Protein AF-A0A9X8H8S1-F1 (afdb_monomer_lite)

Structure (mmCIF, N/CA/C/O backbone):
data_AF-A0A9X8H8S1-F1
#
_entry.id   AF-A0A9X8H8S1-F1
#
loop_
_atom_site.group_PDB
_atom_site.id
_atom_site.type_symbol
_atom_site.label_atom_id
_atom_site.label_alt_id
_atom_site.label_comp_id
_atom_site.label_asym_id
_atom_site.label_entity_id
_atom_site.label_seq_id
_atom_site.pdbx_PDB_ins_code
_atom_site.Cartn_x
_atom_site.Cartn_y
_atom_site.Cartn_z
_atom_site.occupancy
_atom_site.B_iso_or_equiv
_atom_site.auth_seq_id
_atom_site.auth_comp_id
_atom_site.auth_asym_id
_atom_site.auth_atom_id
_atom_site.pdbx_PDB_model_num
ATOM 1 N N . MET A 1 1 ? 31.839 -7.511 5.607 1.00 43.62 1 MET A N 1
ATOM 2 C CA . MET A 1 1 ? 30.390 -7.625 5.895 1.00 43.62 1 MET A CA 1
ATOM 3 C C . MET A 1 1 ? 30.001 -7.258 7.347 1.00 43.62 1 MET A C 1
ATOM 5 O O . MET A 1 1 ? 28.937 -7.655 7.783 1.00 43.62 1 MET A O 1
ATOM 9 N N . GLY A 1 2 ? 30.807 -6.494 8.113 1.00 42.00 2 GLY A N 1
ATOM 10 C CA . GLY A 1 2 ? 30.536 -6.251 9.551 1.00 42.00 2 GLY A CA 1
ATOM 11 C C . GLY A 1 2 ? 30.149 -4.818 9.954 1.00 42.00 2 GLY A C 1
ATOM 12 O O . GLY A 1 2 ? 29.463 -4.633 10.951 1.00 42.00 2 GLY A O 1
ATOM 13 N N . ARG A 1 3 ? 30.553 -3.793 9.190 1.00 38.22 3 ARG A N 1
ATOM 14 C CA . ARG A 1 3 ? 30.324 -2.381 9.566 1.00 38.22 3 ARG A CA 1
ATOM 15 C C . ARG A 1 3 ? 28.934 -1.860 9.194 1.00 38.22 3 ARG A C 1
ATOM 17 O O . ARG A 1 3 ? 28.346 -1.114 9.964 1.00 38.22 3 ARG A O 1
ATOM 24 N N . GLU A 1 4 ? 28.390 -2.291 8.060 1.00 43.66 4 GLU A N 1
ATOM 25 C CA . GLU A 1 4 ? 27.063 -1.856 7.598 1.00 43.66 4 GLU A CA 1
ATOM 26 C C . GLU A 1 4 ? 25.929 -2.494 8.409 1.00 43.66 4 GLU A C 1
ATOM 28 O O . GLU A 1 4 ? 24.970 -1.817 8.761 1.00 43.66 4 GLU A O 1
ATOM 33 N N . PHE A 1 5 ? 26.087 -3.763 8.804 1.00 39.94 5 PHE A N 1
ATOM 34 C CA . PHE A 1 5 ? 25.150 -4.443 9.700 1.00 39.94 5 PHE A CA 1
ATOM 35 C C . PHE A 1 5 ? 25.127 -3.790 11.089 1.00 39.94 5 PHE A C 1
ATOM 37 O O . PHE A 1 5 ? 24.060 -3.494 11.616 1.00 39.94 5 PHE A O 1
ATOM 44 N N . ALA A 1 6 ? 26.300 -3.472 11.650 1.00 41.12 6 ALA A N 1
ATOM 45 C CA . ALA A 1 6 ? 26.391 -2.754 12.919 1.00 41.12 6 ALA A CA 1
ATOM 46 C C . ALA A 1 6 ? 25.774 -1.345 12.834 1.00 41.12 6 ALA A C 1
ATOM 48 O O . ALA A 1 6 ? 25.086 -0.929 13.759 1.00 41.12 6 ALA A O 1
ATOM 49 N N . SER A 1 7 ? 25.948 -0.634 11.714 1.00 41.72 7 SER A N 1
ATOM 50 C CA . SER A 1 7 ? 25.321 0.678 11.500 1.00 41.72 7 SER A CA 1
ATOM 51 C C . SER A 1 7 ? 23.797 0.595 11.388 1.00 41.72 7 SER A C 1
ATOM 53 O O . SER A 1 7 ? 23.122 1.485 11.895 1.00 41.72 7 SER A O 1
ATOM 55 N N . ALA A 1 8 ? 23.257 -0.449 10.750 1.00 40.06 8 ALA A N 1
ATOM 56 C CA . ALA A 1 8 ? 21.814 -0.667 10.621 1.00 40.06 8 ALA A CA 1
ATOM 57 C C . ALA A 1 8 ? 21.164 -1.072 11.957 1.00 40.06 8 ALA A C 1
ATOM 59 O O . ALA A 1 8 ? 20.053 -0.655 12.270 1.00 40.06 8 ALA A O 1
ATOM 60 N N . VAL A 1 9 ? 21.877 -1.843 12.783 1.00 44.06 9 VAL A N 1
ATOM 61 C CA . VAL A 1 9 ? 21.429 -2.194 14.139 1.00 44.06 9 VAL A CA 1
ATOM 62 C C . VAL A 1 9 ? 21.506 -0.984 15.074 1.00 44.06 9 VAL A C 1
ATOM 64 O O . VAL A 1 9 ? 20.590 -0.753 15.856 1.00 44.06 9 VAL A O 1
ATOM 67 N N . MET A 1 10 ? 22.554 -0.163 14.971 1.00 34.81 10 MET A N 1
ATOM 68 C CA . MET A 1 10 ? 22.697 1.056 15.777 1.00 34.81 10 MET A CA 1
ATOM 69 C C . MET A 1 10 ? 21.667 2.132 15.402 1.00 34.81 10 MET A C 1
ATOM 71 O O . MET A 1 10 ? 21.170 2.823 16.286 1.00 34.81 10 MET A O 1
ATOM 75 N N . SER A 1 11 ? 21.281 2.248 14.126 1.00 40.94 11 SER A N 1
ATOM 76 C CA . SER A 1 11 ? 20.170 3.121 13.722 1.00 40.94 11 SER A CA 1
ATOM 77 C C . SER A 1 11 ? 18.802 2.566 14.137 1.00 40.94 11 SER A C 1
ATOM 79 O O . SER A 1 11 ? 17.907 3.350 14.445 1.00 40.94 11 SER A O 1
ATOM 81 N N . ALA A 1 12 ? 18.650 1.241 14.238 1.00 39.25 12 ALA A N 1
ATOM 82 C CA . ALA A 1 12 ? 17.469 0.602 14.822 1.00 39.25 12 ALA A CA 1
ATOM 83 C C . ALA A 1 12 ? 17.397 0.745 16.358 1.00 39.25 12 ALA A C 1
ATOM 85 O O . ALA A 1 12 ? 16.310 0.754 16.918 1.00 39.25 12 ALA A O 1
ATOM 86 N N . LEU A 1 13 ? 18.525 0.911 17.057 1.00 35.44 13 LEU A N 1
ATOM 87 C CA . LEU A 1 13 ? 18.559 1.213 18.499 1.00 35.44 13 LEU A CA 1
ATOM 88 C C . LEU A 1 13 ? 18.243 2.686 18.812 1.00 35.44 13 LEU A C 1
ATOM 90 O O . LEU A 1 13 ? 17.950 3.039 19.953 1.00 35.44 13 LEU A O 1
ATOM 94 N N . HIS A 1 14 ? 18.256 3.544 17.794 1.00 37.59 14 HIS A N 1
ATOM 95 C CA . HIS A 1 14 ? 17.733 4.905 17.838 1.00 37.59 14 HIS A CA 1
ATOM 96 C C . HIS A 1 14 ? 16.416 4.998 17.069 1.00 37.59 14 HIS A C 1
ATOM 98 O O . HIS A 1 14 ? 16.218 5.918 16.278 1.00 37.59 14 HIS A O 1
ATOM 104 N N . VAL A 1 15 ? 15.482 4.070 17.318 1.00 38.97 15 VAL A N 1
ATOM 105 C CA . VAL A 1 15 ? 14.074 4.405 17.099 1.00 38.97 15 VAL A CA 1
ATOM 106 C C . VAL A 1 15 ? 13.738 5.472 18.139 1.00 38.97 15 VAL A C 1
ATOM 108 O O . VAL A 1 15 ? 13.737 5.158 19.330 1.00 38.97 15 VAL A O 1
ATOM 111 N N . PRO A 1 16 ? 13.489 6.735 17.758 1.00 35.03 16 PRO A N 1
ATOM 112 C CA . PRO A 1 16 ?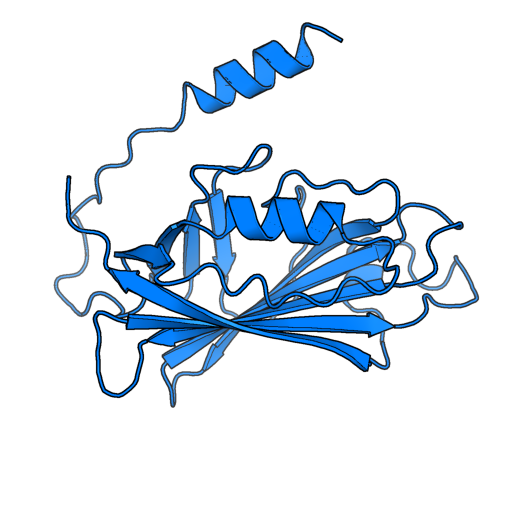 12.929 7.684 18.701 1.00 35.03 16 PRO A CA 1
ATOM 113 C C . PRO A 1 16 ? 11.651 7.076 19.283 1.00 35.03 16 PRO A C 1
ATOM 115 O O . PRO A 1 16 ? 10.721 6.726 18.552 1.00 35.03 16 PRO A O 1
ATOM 118 N N . GLN A 1 17 ? 11.642 6.896 20.603 1.00 38.72 17 GLN A N 1
ATOM 119 C CA . GLN A 1 17 ? 10.468 6.501 21.362 1.00 38.72 17 GLN A CA 1
ATOM 120 C C . GLN A 1 17 ? 9.471 7.658 21.271 1.00 38.72 17 GLN A C 1
ATOM 122 O O . GLN A 1 17 ? 9.457 8.563 22.102 1.00 38.72 17 GLN A O 1
ATOM 127 N N . TRP A 1 18 ? 8.689 7.679 20.194 1.00 44.31 18 TRP A N 1
ATOM 128 C CA . TRP A 1 18 ? 7.646 8.671 20.011 1.00 44.31 18 TRP A CA 1
ATOM 129 C C . TRP A 1 18 ? 6.441 8.243 20.831 1.00 44.31 18 TRP A C 1
ATOM 131 O O . TRP A 1 18 ? 5.662 7.369 20.450 1.00 44.31 18 TRP A O 1
ATOM 141 N N . SER A 1 19 ? 6.304 8.888 21.981 1.00 37.84 19 SER A N 1
ATOM 142 C CA . SER A 1 19 ? 5.021 9.052 22.644 1.00 37.84 19 SER A CA 1
ATOM 143 C C . SER A 1 19 ? 4.048 9.665 21.631 1.00 37.84 19 SER A C 1
ATOM 145 O O . SER A 1 19 ? 4.457 10.584 20.914 1.00 37.84 19 SER A O 1
ATOM 147 N N . PRO A 1 20 ? 2.783 9.217 21.554 1.00 37.84 20 PRO A N 1
ATOM 148 C CA . PRO A 1 20 ? 1.774 9.944 20.799 1.00 37.84 20 PRO A CA 1
ATOM 149 C C . PRO A 1 20 ? 1.696 11.334 21.428 1.00 37.84 20 PRO A C 1
ATOM 151 O O . PRO A 1 20 ? 1.188 11.494 22.537 1.00 37.84 20 PRO A O 1
ATOM 154 N N . THR A 1 21 ? 2.306 12.335 20.795 1.00 39.66 21 THR A N 1
ATOM 155 C CA . THR A 1 21 ? 2.268 13.703 21.293 1.00 39.66 21 THR A CA 1
ATOM 156 C C . THR A 1 21 ? 0.848 14.199 21.110 1.00 39.66 21 THR A C 1
ATOM 158 O O . THR A 1 21 ? 0.449 14.706 20.067 1.00 39.66 21 THR A O 1
ATOM 161 N N . SER A 1 22 ? 0.095 14.035 22.190 1.00 39.53 22 SER A N 1
ATOM 162 C CA . SER A 1 22 ? -1.192 14.616 22.533 1.00 39.53 22 SER A CA 1
ATOM 163 C C . SER A 1 22 ? -1.112 16.145 22.598 1.00 39.53 22 SER A C 1
ATOM 165 O O . SER A 1 22 ? -1.356 16.744 23.645 1.00 39.53 22 SER A O 1
ATOM 167 N N . ARG A 1 23 ? -0.695 16.794 21.510 1.00 37.06 23 ARG A N 1
ATOM 168 C CA . ARG A 1 23 ? -0.699 18.253 21.360 1.00 37.06 23 ARG A CA 1
ATOM 169 C C . ARG A 1 23 ? -0.906 18.632 19.900 1.00 37.06 23 ARG A C 1
ATOM 171 O O . ARG A 1 23 ? -0.021 19.198 19.272 1.00 37.06 23 ARG A O 1
ATOM 178 N N . ASN A 1 24 ? -2.060 18.262 19.358 1.00 35.34 24 ASN A N 1
ATOM 179 C CA . ASN A 1 24 ? -2.970 19.176 18.666 1.00 35.34 24 ASN A CA 1
ATOM 180 C C . ASN A 1 24 ? -4.133 18.383 18.063 1.00 35.34 24 ASN A C 1
ATOM 182 O O . ASN A 1 24 ? -3.945 17.289 17.549 1.00 35.34 24 ASN A O 1
ATOM 186 N N . VAL A 1 25 ? -5.307 19.011 18.100 1.00 41.59 25 VAL A N 1
ATOM 187 C CA . VAL A 1 25 ? -6.602 18.561 17.574 1.00 41.59 25 VAL A CA 1
ATOM 188 C C . VAL A 1 25 ? -7.395 17.648 18.518 1.00 41.59 25 VAL A C 1
ATOM 190 O O . VAL A 1 25 ? -7.488 16.434 18.391 1.00 41.59 25 VAL A O 1
ATOM 193 N N . GLN A 1 26 ? -8.037 18.310 19.479 1.00 35.66 26 GLN A N 1
ATOM 194 C CA . GLN A 1 26 ? -9.362 17.932 19.962 1.00 35.66 26 GLN A CA 1
ATOM 195 C C . GLN A 1 26 ? -10.300 17.917 18.736 1.00 35.66 26 GLN A C 1
ATOM 197 O O . GLN A 1 26 ? -10.744 18.970 18.286 1.00 35.66 26 GLN A O 1
ATOM 202 N N . GLY A 1 27 ? -10.498 16.746 18.133 1.00 38.03 27 GLY A N 1
ATOM 203 C CA . GLY A 1 27 ? -11.336 16.565 16.945 1.00 38.03 27 GLY A CA 1
ATOM 204 C C . GLY A 1 27 ? -10.889 15.354 16.132 1.00 38.03 27 GLY A C 1
ATOM 205 O O . GLY A 1 27 ? -9.941 15.447 15.365 1.00 38.03 27 GLY A O 1
ATOM 206 N N . ASP A 1 28 ? -11.575 14.234 16.344 1.00 44.31 28 ASP A N 1
ATOM 207 C CA . ASP A 1 28 ? -11.592 13.031 15.507 1.00 44.31 28 ASP A CA 1
ATOM 208 C C . ASP A 1 28 ? -10.233 12.399 15.174 1.00 44.31 28 ASP A C 1
ATOM 210 O O . ASP A 1 28 ? -9.658 12.578 14.100 1.00 44.31 28 ASP A O 1
ATOM 214 N N . PHE A 1 29 ? -9.757 11.535 16.077 1.00 56.44 29 PHE A N 1
ATOM 215 C CA . PHE A 1 29 ? -8.802 10.502 15.684 1.00 56.44 29 PHE A CA 1
ATOM 216 C C . PHE A 1 29 ? -9.408 9.709 14.522 1.00 56.44 29 PHE A C 1
ATOM 218 O O . PHE A 1 29 ? -10.469 9.101 14.680 1.00 56.44 29 PHE A O 1
ATOM 225 N N . SER A 1 30 ? -8.739 9.704 13.365 1.00 72.31 30 SER A N 1
ATOM 226 C CA . SER A 1 30 ? -9.137 8.828 12.264 1.00 72.31 30 SER A CA 1
ATOM 227 C C . SER A 1 30 ? -9.284 7.396 12.789 1.00 72.31 30 SER A C 1
ATOM 229 O O . SER A 1 30 ? -8.408 6.933 13.528 1.00 72.31 30 SER A O 1
ATOM 231 N N . PRO A 1 31 ? -10.341 6.658 12.408 1.00 80.50 31 PRO A N 1
ATOM 232 C CA . PRO A 1 31 ? -10.568 5.304 12.907 1.00 80.50 31 PRO A CA 1
ATOM 233 C C . PRO A 1 31 ? -9.418 4.347 12.544 1.00 80.50 31 PRO A C 1
ATOM 235 O O . PRO A 1 31 ? -9.216 3.351 13.237 1.00 80.50 31 PRO A O 1
ATOM 238 N N . LEU A 1 32 ? -8.619 4.686 11.521 1.00 86.44 32 LEU A N 1
ATOM 239 C CA . LEU A 1 32 ? -7.412 3.961 11.112 1.00 86.44 32 LEU A CA 1
ATOM 240 C C . LEU A 1 32 ? -6.226 4.150 12.072 1.00 86.44 32 LEU A C 1
ATOM 242 O O . LEU A 1 32 ? -5.335 3.297 12.105 1.00 86.44 32 LEU A O 1
ATOM 246 N N . SER A 1 33 ? -6.191 5.239 12.843 1.00 88.75 33 SER A N 1
ATOM 247 C CA . SER A 1 33 ? -5.094 5.532 13.764 1.00 88.75 33 SER A CA 1
ATOM 248 C C . SER A 1 33 ? -5.082 4.546 14.931 1.00 88.75 33 SER A C 1
ATOM 250 O O . SER A 1 33 ? -6.089 4.317 15.609 1.00 88.75 33 SER A O 1
ATOM 252 N N . GLY A 1 34 ? -3.917 3.955 15.182 1.00 88.00 34 GLY A N 1
ATOM 253 C CA . GLY A 1 34 ? -3.726 2.984 16.250 1.00 88.00 34 GLY A CA 1
ATOM 254 C C . GLY A 1 34 ? -2.649 1.949 15.955 1.00 88.00 34 GLY A C 1
ATOM 255 O O . GLY A 1 34 ? -2.026 1.925 14.892 1.00 88.00 34 GLY A O 1
ATOM 256 N N . LYS A 1 35 ? -2.441 1.076 16.941 1.00 88.75 35 LYS A N 1
ATOM 257 C CA . LYS A 1 35 ? -1.663 -0.150 16.785 1.00 88.75 35 LYS A CA 1
ATOM 258 C C . LYS A 1 35 ? -2.619 -1.289 16.458 1.00 88.75 35 LYS A C 1
ATOM 260 O O . LYS A 1 35 ? -3.641 -1.449 17.120 1.00 88.75 35 LYS A O 1
ATOM 265 N N . TRP A 1 36 ? -2.261 -2.089 15.470 1.00 88.81 36 TRP A N 1
ATOM 266 C CA . TRP A 1 36 ? -3.070 -3.169 14.932 1.00 88.81 36 TRP A CA 1
ATOM 267 C C . TRP A 1 36 ? -2.248 -4.450 14.918 1.00 88.81 36 TRP A C 1
ATOM 269 O O . TRP A 1 36 ? -1.109 -4.447 14.449 1.00 88.81 36 TRP A O 1
ATOM 279 N N . ALA A 1 37 ? -2.818 -5.540 15.414 1.00 88.88 37 ALA A N 1
ATOM 280 C CA . ALA A 1 37 ? -2.214 -6.863 15.452 1.00 88.88 37 ALA A CA 1
ATOM 281 C C . ALA A 1 37 ? -3.055 -7.831 14.620 1.00 88.88 37 ALA A C 1
ATOM 283 O O . ALA A 1 37 ? -4.278 -7.876 14.749 1.00 88.88 37 ALA A O 1
ATOM 284 N N . ARG A 1 38 ? -2.412 -8.584 13.727 1.00 85.75 38 ARG A N 1
ATOM 285 C CA . ARG A 1 38 ? -3.118 -9.480 12.803 1.00 85.75 38 ARG A CA 1
ATOM 286 C C . ARG A 1 38 ? -3.818 -10.593 13.578 1.00 85.75 38 ARG A C 1
ATOM 288 O O . ARG A 1 38 ? -3.175 -11.270 14.376 1.00 85.75 38 ARG A O 1
ATOM 295 N N . LEU A 1 39 ? -5.106 -10.812 13.314 1.00 81.94 39 LEU A N 1
ATOM 296 C CA . LEU A 1 39 ? -5.908 -11.822 14.017 1.00 81.94 39 LEU A CA 1
ATOM 297 C C . LEU A 1 39 ? -5.598 -13.255 13.575 1.00 81.94 39 LEU A C 1
ATOM 299 O O . LEU A 1 39 ? -5.730 -14.194 14.353 1.00 81.94 39 LEU A O 1
ATOM 303 N N . SER A 1 40 ? -5.192 -13.445 12.321 1.00 65.38 40 SER A N 1
ATOM 304 C CA . SER A 1 40 ? -4.870 -14.762 11.780 1.00 65.38 40 SER A CA 1
ATOM 305 C C . SER A 1 40 ? -3.806 -14.654 10.695 1.00 65.38 40 SER A C 1
ATOM 307 O O . SER A 1 40 ? -3.921 -13.858 9.762 1.00 65.38 40 SER A O 1
ATOM 309 N N . LEU A 1 41 ? -2.777 -15.497 10.798 1.00 53.97 41 LEU A N 1
ATOM 310 C CA . LEU A 1 41 ? -1.899 -15.819 9.680 1.00 53.97 41 LEU A CA 1
ATOM 311 C C . LEU A 1 41 ? -2.695 -16.698 8.712 1.00 53.97 41 LEU A C 1
ATOM 313 O O . LEU A 1 41 ? -2.656 -17.924 8.801 1.00 53.97 41 LEU A O 1
ATOM 317 N N . GLN A 1 42 ? -3.407 -16.088 7.764 1.00 48.25 42 GLN A N 1
ATOM 318 C CA . GLN A 1 42 ? -3.952 -16.821 6.622 1.00 48.25 42 GLN A CA 1
ATOM 319 C C . GLN A 1 42 ? -2.816 -17.186 5.656 1.00 48.25 42 GLN A C 1
ATOM 321 O O . GLN A 1 42 ? -2.807 -16.800 4.489 1.00 48.25 42 GLN A O 1
ATOM 326 N N . CYS A 1 43 ? -1.839 -17.969 6.115 1.00 41.28 43 CYS A N 1
ATOM 327 C CA . CYS A 1 43 ? -0.968 -18.703 5.213 1.00 41.28 43 CYS A CA 1
ATOM 328 C C . CYS A 1 43 ? -1.814 -19.840 4.620 1.00 41.28 43 CYS A C 1
ATOM 330 O O . CYS A 1 43 ? -1.661 -21.002 4.989 1.00 41.28 43 CYS A O 1
ATOM 332 N N . ARG A 1 44 ? -2.777 -19.506 3.743 1.00 40.94 44 ARG A N 1
ATOM 333 C CA . ARG A 1 44 ? -3.482 -20.521 2.962 1.00 40.94 44 ARG A CA 1
ATOM 334 C C . ARG A 1 44 ? -2.421 -21.247 2.146 1.00 40.94 44 ARG A C 1
ATOM 336 O O . ARG A 1 44 ? -1.720 -20.680 1.304 1.00 40.94 44 ARG A O 1
ATOM 343 N N . THR A 1 45 ? -2.256 -22.501 2.516 1.00 36.94 45 THR A N 1
ATOM 344 C CA . THR A 1 45 ? -1.399 -23.507 1.926 1.00 36.94 45 THR A CA 1
ATOM 345 C C . THR A 1 45 ? -1.798 -23.721 0.472 1.00 36.94 45 THR A C 1
ATOM 347 O O . THR A 1 45 ? -2.670 -24.518 0.155 1.00 36.94 45 THR A O 1
ATOM 350 N N . GLN A 1 46 ? -1.120 -23.036 -0.442 1.00 35.88 46 GLN A N 1
ATOM 351 C CA . GLN A 1 46 ? -0.859 -23.605 -1.758 1.00 35.88 46 GLN A CA 1
ATOM 352 C C . GLN A 1 46 ? 0.548 -23.196 -2.204 1.00 35.88 46 GLN A C 1
ATOM 354 O O . GLN A 1 46 ? 0.772 -22.045 -2.582 1.00 35.88 46 GLN A O 1
ATOM 359 N N . PRO A 1 47 ? 1.534 -24.104 -2.110 1.00 44.06 47 PRO A N 1
ATOM 360 C CA . PRO A 1 47 ? 2.813 -23.917 -2.755 1.00 44.06 47 PRO A CA 1
ATOM 361 C C . PRO A 1 47 ? 2.671 -24.428 -4.186 1.00 44.06 47 PRO A C 1
ATOM 363 O O . PRO A 1 47 ? 2.643 -25.632 -4.410 1.00 44.06 47 PRO A O 1
ATOM 366 N N . GLN A 1 48 ? 2.592 -23.534 -5.166 1.00 39.06 48 GLN A N 1
ATOM 367 C CA . GLN A 1 48 ? 2.968 -23.893 -6.531 1.00 39.06 48 GLN A CA 1
ATOM 368 C C . GLN A 1 48 ? 3.959 -22.850 -7.035 1.00 39.06 48 GLN A C 1
ATOM 370 O O . GLN A 1 48 ? 3.589 -21.765 -7.462 1.00 39.06 48 GLN A O 1
ATOM 375 N N . HIS A 1 49 ? 5.242 -23.177 -6.849 1.00 39.47 49 HIS A N 1
ATOM 376 C CA . HIS A 1 49 ? 6.389 -22.652 -7.591 1.00 39.47 49 HIS A CA 1
ATOM 377 C C . HIS A 1 49 ? 6.293 -21.182 -8.030 1.00 39.47 49 HIS A C 1
ATOM 379 O O . HIS A 1 49 ? 6.153 -20.904 -9.218 1.00 39.47 49 HIS A O 1
ATOM 385 N N . HIS A 1 50 ? 6.436 -20.230 -7.099 1.00 40.38 50 HIS A N 1
ATOM 386 C CA . HIS A 1 50 ? 6.596 -18.826 -7.482 1.00 40.38 50 HIS A CA 1
ATOM 387 C C . HIS A 1 50 ? 7.899 -18.220 -6.934 1.00 40.38 50 HIS A C 1
ATOM 389 O O . HIS A 1 50 ? 8.165 -18.324 -5.732 1.00 40.38 50 HIS A O 1
ATOM 395 N N . PRO A 1 51 ? 8.713 -17.539 -7.769 1.00 44.59 51 PRO A N 1
ATOM 396 C CA . PRO A 1 51 ? 9.987 -16.925 -7.370 1.00 44.59 51 PRO A CA 1
ATOM 397 C C . PRO A 1 51 ? 9.855 -15.757 -6.366 1.00 44.59 51 PRO A C 1
ATOM 399 O O . PRO A 1 51 ? 10.840 -15.099 -6.048 1.00 44.59 51 PRO A O 1
ATOM 402 N N . SER A 1 52 ? 8.655 -15.483 -5.841 1.00 51.91 52 SER A N 1
ATOM 403 C CA . SER A 1 52 ? 8.371 -14.445 -4.839 1.00 51.91 52 SER A CA 1
ATOM 404 C C . SER A 1 52 ? 8.093 -14.985 -3.427 1.00 51.91 52 SER A C 1
ATOM 406 O O . SER A 1 52 ? 7.702 -14.204 -2.562 1.00 51.91 52 SER A O 1
ATOM 408 N N . TRP A 1 53 ? 8.324 -16.276 -3.146 1.00 55.59 53 TRP A N 1
ATOM 409 C CA . TRP A 1 53 ? 8.118 -16.862 -1.807 1.00 55.59 53 TRP A CA 1
ATOM 410 C C . TRP A 1 53 ? 8.798 -16.065 -0.682 1.00 55.59 53 TRP A C 1
ATOM 412 O O . TRP A 1 53 ? 8.167 -15.760 0.327 1.00 55.59 53 TRP A O 1
ATOM 422 N N . LEU A 1 54 ? 10.066 -15.684 -0.873 1.00 56.78 54 LEU A N 1
ATOM 423 C CA . LEU A 1 54 ? 10.825 -14.913 0.115 1.00 56.78 54 LEU A CA 1
ATOM 424 C C . LEU A 1 54 ? 10.215 -13.523 0.342 1.00 56.78 54 LEU A C 1
ATOM 426 O O . LEU A 1 54 ? 10.103 -13.078 1.478 1.00 56.78 54 LEU A O 1
ATOM 430 N N . TYR A 1 55 ? 9.771 -12.863 -0.732 1.00 59.34 55 TYR A N 1
ATOM 431 C CA . TYR A 1 55 ? 9.054 -11.593 -0.632 1.00 59.34 55 TYR A CA 1
ATOM 432 C C . TYR A 1 55 ? 7.773 -11.771 0.182 1.00 59.34 55 TYR A C 1
ATOM 434 O O . TYR A 1 55 ? 7.546 -11.001 1.107 1.00 59.34 55 TYR A O 1
ATOM 442 N N . ARG A 1 56 ? 7.001 -12.831 -0.094 1.00 62.28 56 ARG A N 1
ATOM 443 C CA . ARG A 1 56 ? 5.767 -13.144 0.631 1.00 62.28 56 ARG A CA 1
ATOM 444 C C . ARG A 1 56 ? 6.033 -13.355 2.119 1.00 62.28 56 ARG A C 1
ATOM 446 O O . ARG A 1 56 ? 5.373 -12.720 2.930 1.00 62.28 56 ARG A O 1
ATOM 453 N N . LEU A 1 57 ? 7.029 -14.170 2.471 1.00 64.06 57 LEU A N 1
ATOM 454 C CA . LEU A 1 57 ? 7.434 -14.417 3.859 1.00 64.06 57 LEU A CA 1
ATOM 455 C C . LEU A 1 57 ? 7.838 -13.117 4.574 1.00 64.06 57 LEU A C 1
ATOM 457 O O . LEU A 1 57 ? 7.396 -12.854 5.687 1.00 64.06 57 LEU A O 1
ATOM 461 N N . LEU A 1 58 ? 8.656 -12.283 3.931 1.00 61.41 58 LEU A N 1
ATOM 462 C CA . LEU A 1 58 ? 9.150 -11.045 4.537 1.00 61.41 58 LEU A CA 1
ATOM 463 C C . LEU A 1 58 ? 8.042 -10.001 4.681 1.00 61.41 58 LEU A C 1
ATOM 465 O O . LEU A 1 58 ? 7.955 -9.348 5.718 1.00 61.41 58 LEU A O 1
ATOM 469 N N . THR A 1 59 ? 7.148 -9.883 3.696 1.00 64.81 59 THR A N 1
ATOM 470 C CA . THR A 1 59 ? 5.955 -9.043 3.834 1.00 64.81 59 THR A CA 1
ATOM 471 C C . THR A 1 59 ? 5.003 -9.574 4.896 1.00 64.81 59 THR A C 1
ATOM 473 O O . THR A 1 59 ? 4.395 -8.774 5.594 1.00 64.81 59 THR A O 1
ATOM 476 N N . ASP A 1 60 ? 4.886 -10.892 5.054 1.00 68.56 60 ASP A N 1
ATOM 477 C CA . ASP A 1 60 ? 4.026 -11.535 6.052 1.00 68.56 60 ASP A CA 1
ATOM 478 C C . ASP A 1 60 ? 4.529 -11.262 7.477 1.00 68.56 60 ASP A C 1
ATOM 480 O O . ASP A 1 60 ? 3.761 -10.847 8.343 1.00 68.56 60 ASP A O 1
ATOM 484 N N . VAL A 1 61 ? 5.843 -11.372 7.699 1.00 67.44 61 VAL A N 1
ATOM 485 C CA . VAL A 1 61 ? 6.486 -11.000 8.969 1.00 67.44 61 VAL A CA 1
ATOM 486 C C . VAL A 1 61 ? 6.363 -9.497 9.233 1.00 67.44 61 VAL A C 1
ATOM 488 O O . VAL A 1 61 ? 5.940 -9.100 10.319 1.00 67.44 61 VAL A O 1
ATOM 491 N N . ALA A 1 62 ? 6.676 -8.655 8.244 1.00 66.88 62 ALA A N 1
ATOM 492 C CA . ALA A 1 62 ? 6.623 -7.200 8.391 1.00 66.88 62 ALA A CA 1
ATOM 493 C C . ALA A 1 62 ? 5.193 -6.646 8.532 1.00 66.88 62 ALA A C 1
ATOM 495 O O . ALA A 1 62 ? 5.026 -5.515 8.978 1.00 66.88 62 ALA A O 1
ATOM 496 N N . SER A 1 63 ? 4.171 -7.420 8.158 1.00 73.75 63 SER A N 1
ATOM 497 C CA . SER A 1 63 ? 2.753 -7.055 8.269 1.00 73.75 63 SER A CA 1
ATOM 498 C C . SER A 1 63 ? 2.043 -7.742 9.433 1.00 73.75 63 SER A C 1
ATOM 500 O O . SER A 1 63 ? 0.815 -7.755 9.465 1.00 73.75 63 SER A O 1
ATOM 502 N N . ARG A 1 64 ? 2.772 -8.314 10.402 1.00 77.88 64 ARG A N 1
ATOM 503 C CA . ARG A 1 64 ? 2.164 -8.857 11.632 1.00 77.88 64 ARG A CA 1
ATOM 504 C C . ARG A 1 64 ? 1.506 -7.778 12.476 1.00 77.88 64 ARG A C 1
ATOM 506 O O . ARG A 1 64 ? 0.436 -8.001 13.042 1.00 77.88 64 ARG A O 1
ATOM 513 N N . THR A 1 65 ? 2.157 -6.627 12.553 1.00 82.00 65 THR A N 1
ATOM 514 C CA . THR A 1 65 ? 1.668 -5.467 13.278 1.00 82.00 65 THR A CA 1
ATOM 515 C C . THR A 1 65 ? 1.753 -4.234 12.398 1.00 82.00 65 THR A C 1
ATOM 517 O O . THR A 1 65 ? 2.675 -4.086 11.595 1.00 82.00 65 THR A O 1
ATOM 520 N N . TRP A 1 66 ? 0.782 -3.344 12.560 1.00 84.00 66 TRP A N 1
ATOM 521 C CA . TRP A 1 66 ? 0.792 -2.025 11.945 1.00 84.00 66 TRP A CA 1
ATOM 522 C C . TRP A 1 66 ? 0.646 -0.981 13.033 1.00 84.00 66 TRP A C 1
ATOM 524 O O . TRP A 1 66 ? -0.272 -1.065 13.843 1.00 84.00 66 TRP A O 1
ATOM 534 N N . SER A 1 67 ? 1.516 0.020 13.029 1.00 86.81 67 SER A N 1
ATOM 535 C CA . SER A 1 67 ? 1.271 1.249 13.779 1.00 86.81 67 SER A CA 1
ATOM 536 C C . SER A 1 67 ? 0.966 2.338 12.767 1.00 86.81 67 SER A C 1
ATOM 538 O O . SER A 1 67 ? 1.820 2.672 11.945 1.00 86.81 67 SER A O 1
ATOM 540 N N . ILE A 1 68 ? -0.263 2.834 12.799 1.00 89.12 68 ILE A N 1
ATOM 541 C CA . ILE A 1 68 ? -0.787 3.807 11.847 1.00 89.12 68 ILE A CA 1
ATOM 542 C C . ILE A 1 68 ? -1.077 5.101 12.601 1.00 89.12 68 ILE A C 1
ATOM 544 O O . ILE A 1 68 ? -1.771 5.086 13.617 1.00 89.12 68 ILE A O 1
ATOM 548 N N . ASP A 1 69 ? -0.560 6.208 12.082 1.00 89.00 69 ASP A N 1
ATO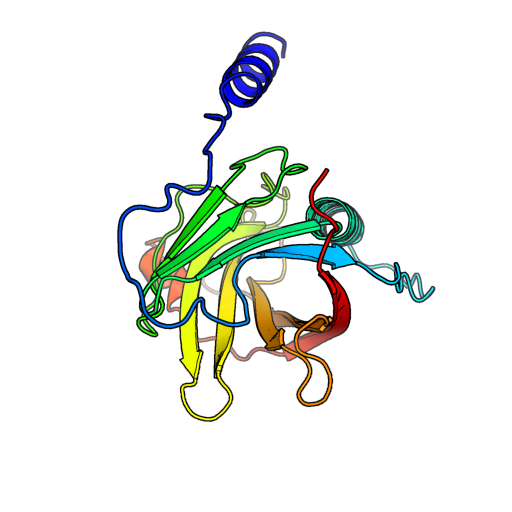M 549 C CA . ASP A 1 69 ? -0.932 7.565 12.476 1.00 89.00 69 ASP A CA 1
ATOM 550 C C . ASP A 1 69 ? -1.463 8.288 11.234 1.00 89.00 69 ASP A C 1
ATOM 552 O O . ASP A 1 69 ? -0.719 8.626 10.309 1.00 89.00 69 ASP A O 1
ATOM 556 N N . ASP A 1 70 ? -2.781 8.429 11.180 1.00 87.25 70 ASP A N 1
ATOM 557 C CA . ASP A 1 70 ? -3.510 9.068 10.097 1.00 87.25 70 ASP A CA 1
ATOM 558 C C . ASP A 1 70 ? -3.915 10.493 10.487 1.00 87.25 70 ASP A C 1
ATOM 560 O O . ASP A 1 70 ? -4.669 10.705 11.441 1.00 87.25 70 ASP A O 1
ATOM 564 N N . ARG A 1 71 ? -3.430 11.458 9.700 1.00 84.81 71 ARG A N 1
ATOM 565 C CA . ARG A 1 71 ? -3.552 12.902 9.933 1.00 84.81 71 ARG A CA 1
ATOM 566 C C . ARG A 1 71 ? -4.457 13.615 8.930 1.00 84.81 71 ARG A C 1
ATOM 568 O O . ARG A 1 71 ? -4.457 14.840 8.875 1.00 84.81 71 ARG A O 1
ATOM 575 N N . GLY A 1 72 ? -5.214 12.881 8.116 1.00 83.62 72 GLY A N 1
ATOM 576 C CA . GLY A 1 72 ? -6.068 13.487 7.089 1.00 83.62 72 GLY A CA 1
ATOM 577 C C . GLY A 1 72 ? -5.451 13.421 5.695 1.00 83.62 72 GLY A C 1
ATOM 578 O O . GLY A 1 72 ? -5.875 12.629 4.854 1.00 83.62 72 GLY A O 1
ATOM 579 N N . ASP A 1 73 ? -4.455 14.264 5.443 1.00 86.25 73 ASP A N 1
ATOM 580 C CA . ASP A 1 73 ? -3.737 14.364 4.165 1.00 86.25 73 ASP A CA 1
ATOM 581 C C . ASP A 1 73 ? -2.448 13.528 4.126 1.00 86.25 73 ASP A C 1
ATOM 583 O O . ASP A 1 73 ? -1.905 13.250 3.050 1.00 86.25 73 ASP A O 1
ATOM 587 N N . GLU A 1 74 ? -1.986 13.084 5.292 1.00 88.38 74 GLU A N 1
ATOM 588 C CA . GLU A 1 74 ? -0.820 12.232 5.469 1.00 88.38 74 GLU A CA 1
ATOM 589 C C . GLU A 1 74 ? -1.151 10.992 6.304 1.00 88.38 74 GLU A C 1
ATOM 591 O O . GLU A 1 74 ? -1.936 11.037 7.250 1.00 88.38 74 GLU A O 1
ATOM 596 N N . MET A 1 75 ? -0.514 9.873 5.959 1.00 88.88 75 MET A N 1
ATOM 597 C CA . MET A 1 75 ? -0.571 8.630 6.724 1.00 88.88 75 MET A CA 1
ATOM 598 C C . MET A 1 75 ? 0.846 8.148 7.017 1.00 88.88 75 MET A C 1
ATOM 600 O O . MET A 1 75 ? 1.596 7.759 6.112 1.00 88.88 75 MET A O 1
ATOM 604 N N . LEU A 1 76 ? 1.210 8.162 8.291 1.00 88.06 76 LEU A N 1
ATOM 605 C CA . LEU A 1 76 ? 2.442 7.582 8.795 1.00 88.06 76 LEU A CA 1
ATOM 606 C C . LEU A 1 76 ? 2.196 6.113 9.128 1.00 88.06 76 LEU A C 1
ATOM 608 O O . LEU A 1 76 ? 1.274 5.768 9.865 1.00 88.06 76 LEU A O 1
ATOM 612 N N . ILE A 1 77 ? 3.051 5.249 8.593 1.00 86.06 77 ILE A N 1
ATOM 613 C CA . ILE A 1 77 ? 3.061 3.829 8.921 1.00 86.06 77 ILE A CA 1
ATOM 614 C C . ILE A 1 77 ? 4.411 3.482 9.530 1.00 86.06 77 ILE A C 1
ATOM 616 O O . ILE A 1 77 ? 5.443 3.776 8.924 1.00 86.06 77 ILE A O 1
ATOM 620 N N . LEU A 1 78 ? 4.393 2.836 10.697 1.00 78.31 78 LEU A N 1
ATOM 621 C CA . LEU A 1 78 ? 5.569 2.226 11.312 1.00 78.31 78 LEU A CA 1
ATOM 622 C C . LEU A 1 78 ? 5.517 0.705 11.143 1.00 78.31 78 LEU A C 1
ATOM 624 O O . LEU A 1 78 ? 4.474 0.079 11.357 1.00 78.31 78 LEU A O 1
ATOM 628 N N . TRP A 1 79 ? 6.674 0.123 10.839 1.00 70.56 79 TRP A N 1
ATOM 629 C CA . TRP A 1 79 ? 6.907 -1.317 10.772 1.00 70.56 79 TRP A CA 1
ATOM 630 C C . TRP A 1 79 ? 7.948 -1.700 11.822 1.00 70.56 79 TRP A C 1
ATOM 632 O O . TRP A 1 79 ? 9.146 -1.648 11.536 1.00 70.56 79 TRP A O 1
ATOM 642 N N . PRO A 1 80 ? 7.524 -2.110 13.030 1.00 61.81 80 PRO A N 1
ATOM 643 C CA . PRO A 1 80 ? 8.452 -2.450 14.109 1.00 61.81 80 PRO A CA 1
ATOM 644 C C . PRO A 1 80 ? 9.420 -3.586 13.743 1.00 61.81 80 PRO A C 1
ATOM 646 O O . PRO A 1 80 ? 10.519 -3.653 14.274 1.00 61.81 80 PRO A O 1
ATOM 649 N N . GLY A 1 81 ? 9.016 -4.472 12.825 1.00 55.56 81 GLY A N 1
ATOM 650 C CA . GLY A 1 81 ? 9.824 -5.594 12.341 1.00 55.56 81 GLY A CA 1
ATOM 651 C C . GLY A 1 81 ? 10.520 -5.370 10.994 1.00 55.56 81 GLY A C 1
ATOM 652 O O . GLY A 1 81 ? 10.998 -6.342 10.412 1.00 55.56 81 GLY A O 1
ATOM 653 N N . SER A 1 82 ? 10.534 -4.148 10.443 1.00 57.91 82 SER A N 1
ATOM 654 C CA . SER A 1 82 ? 11.227 -3.896 9.171 1.00 57.91 82 SER A CA 1
ATOM 655 C C . SER A 1 82 ? 12.743 -3.879 9.359 1.00 57.91 82 SER A C 1
ATOM 657 O O . SER A 1 82 ? 13.260 -3.223 10.256 1.00 57.91 82 SER A O 1
ATOM 659 N N . VAL A 1 83 ? 13.459 -4.568 8.466 1.00 54.91 83 VAL A N 1
ATOM 660 C CA . VAL A 1 83 ? 14.935 -4.574 8.397 1.00 54.91 83 VAL A CA 1
ATOM 661 C C . VAL A 1 83 ? 15.468 -3.334 7.650 1.00 54.91 83 VAL A C 1
ATOM 663 O O . VAL A 1 83 ? 16.665 -3.067 7.657 1.00 54.91 83 VAL A O 1
ATOM 666 N N . GLY A 1 84 ? 14.588 -2.581 6.978 1.00 58.75 84 GLY A N 1
ATOM 667 C CA . GLY A 1 84 ? 14.922 -1.364 6.234 1.00 58.75 84 GLY A CA 1
ATOM 668 C C . GLY A 1 84 ? 14.472 -0.099 6.959 1.00 58.75 84 GLY A C 1
ATOM 669 O O . GLY A 1 84 ? 14.904 0.194 8.069 1.00 58.75 84 GLY A O 1
ATOM 670 N N . THR A 1 85 ? 13.598 0.682 6.322 1.00 58.84 85 THR A N 1
ATOM 671 C CA . THR A 1 85 ? 13.029 1.877 6.950 1.00 58.84 85 THR A CA 1
ATOM 672 C C . THR A 1 85 ? 11.914 1.472 7.918 1.00 58.84 85 THR A C 1
ATOM 674 O O . THR A 1 85 ? 10.893 0.925 7.507 1.00 58.84 85 THR A O 1
ATOM 677 N N . ALA A 1 86 ? 12.089 1.772 9.207 1.00 65.38 86 ALA A N 1
ATOM 678 C CA . ALA A 1 86 ? 11.103 1.457 10.246 1.00 65.38 86 ALA A CA 1
ATOM 679 C C . ALA A 1 86 ? 9.807 2.283 10.138 1.00 65.38 86 ALA A C 1
ATOM 681 O O . ALA A 1 86 ? 8.833 1.987 10.827 1.00 65.38 86 ALA A O 1
ATOM 682 N N . HIS A 1 87 ? 9.786 3.322 9.296 1.00 75.19 87 HIS A N 1
ATOM 683 C CA . HIS A 1 87 ? 8.628 4.185 9.106 1.00 75.19 87 HIS A CA 1
ATOM 684 C C . HIS A 1 87 ? 8.582 4.837 7.723 1.00 75.19 87 HIS A C 1
ATOM 686 O O . HIS A 1 87 ? 9.616 5.074 7.103 1.00 75.19 87 HIS A O 1
ATOM 692 N N . LEU A 1 88 ? 7.385 5.175 7.246 1.00 80.06 88 LEU A N 1
ATOM 693 C CA .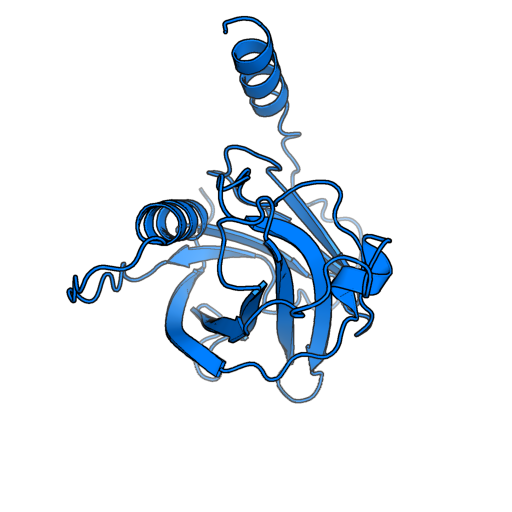 LEU A 1 88 ? 7.205 5.981 6.038 1.00 80.06 88 LEU A CA 1
ATOM 694 C C . LEU A 1 88 ? 5.963 6.868 6.153 1.00 80.06 88 LEU A C 1
ATOM 696 O O . LEU A 1 88 ? 4.886 6.398 6.522 1.00 80.06 88 LEU A O 1
ATOM 700 N N . ILE A 1 89 ? 6.121 8.143 5.792 1.00 87.56 89 ILE A N 1
ATOM 701 C CA . ILE A 1 89 ? 5.026 9.114 5.691 1.00 87.56 89 ILE A CA 1
ATOM 702 C C . ILE A 1 89 ? 4.522 9.133 4.246 1.00 87.56 89 ILE A C 1
ATOM 704 O O . ILE A 1 89 ? 5.270 9.441 3.313 1.00 87.56 89 ILE A O 1
ATOM 708 N N . HIS A 1 90 ? 3.245 8.814 4.061 1.00 90.12 90 HIS A N 1
ATOM 709 C CA . HIS A 1 90 ? 2.579 8.804 2.764 1.00 90.12 90 HIS A CA 1
ATOM 710 C C . HIS A 1 90 ? 1.710 10.045 2.614 1.00 90.12 90 HIS A C 1
ATOM 712 O O . HIS A 1 90 ? 0.812 10.263 3.420 1.00 90.12 90 HIS A O 1
ATOM 718 N N . LYS A 1 91 ? 1.918 10.819 1.545 1.00 91.50 91 LYS A N 1
ATOM 719 C CA . LYS A 1 91 ? 1.027 11.934 1.184 1.00 91.50 91 LYS A CA 1
ATOM 720 C C . LYS A 1 91 ? -0.154 11.427 0.361 1.00 91.50 91 LYS A C 1
ATOM 722 O O . LYS A 1 91 ? 0.049 10.947 -0.755 1.00 91.50 91 LYS A O 1
ATOM 727 N N . LEU A 1 92 ? -1.373 11.580 0.868 1.00 89.94 92 LEU A N 1
ATOM 728 C CA . LEU A 1 92 ? -2.616 11.013 0.329 1.00 89.94 92 LEU A CA 1
ATOM 729 C C . LEU A 1 92 ? -3.241 11.860 -0.799 1.00 89.94 92 LEU A C 1
ATOM 731 O O . LEU A 1 92 ? -4.457 12.007 -0.882 1.00 89.94 92 LEU A O 1
ATOM 735 N N . CYS A 1 93 ? -2.422 12.428 -1.687 1.00 89.12 93 CYS A N 1
ATOM 736 C CA . CYS A 1 93 ? -2.864 13.397 -2.698 1.00 89.12 93 CYS A CA 1
ATOM 737 C C . CYS A 1 93 ? -3.180 12.806 -4.085 1.00 89.12 93 CYS A C 1
ATOM 739 O O . CYS A 1 93 ? -3.381 13.558 -5.038 1.00 89.12 93 CYS A O 1
ATOM 741 N N . GLY A 1 94 ? -3.158 11.479 -4.238 1.00 90.69 94 GLY A N 1
ATOM 742 C CA . GLY A 1 94 ? -3.431 10.794 -5.507 1.00 90.69 94 GLY A CA 1
ATOM 743 C C . GLY A 1 94 ? -2.356 10.979 -6.582 1.00 90.69 94 GLY A C 1
ATOM 744 O O . GLY A 1 94 ? -2.606 10.676 -7.744 1.00 90.69 94 GLY A O 1
ATOM 745 N N . LYS A 1 95 ? -1.164 11.470 -6.216 1.00 93.06 95 LYS A N 1
ATOM 746 C CA . LYS A 1 95 ? -0.035 11.678 -7.136 1.00 93.06 95 LYS A CA 1
ATOM 747 C C . LYS A 1 95 ? 1.075 10.663 -6.881 1.00 93.06 95 LYS A C 1
ATOM 749 O O . LYS A 1 95 ? 1.349 10.316 -5.732 1.00 93.06 95 LYS A O 1
ATOM 754 N N . HIS A 1 96 ? 1.746 10.242 -7.949 1.00 92.69 96 HIS A N 1
ATOM 755 C CA . HIS A 1 96 ? 2.947 9.416 -7.872 1.00 92.69 96 HIS A CA 1
ATOM 756 C C . HIS A 1 96 ? 4.095 10.165 -7.190 1.00 92.69 96 HIS A C 1
ATOM 758 O O . HIS A 1 96 ? 4.339 11.344 -7.457 1.00 92.69 96 HIS A O 1
ATOM 764 N N . ARG A 1 97 ? 4.808 9.475 -6.302 1.00 92.38 97 ARG A N 1
ATOM 765 C CA . ARG A 1 97 ? 5.963 9.990 -5.563 1.00 92.38 97 ARG A CA 1
ATOM 766 C C . ARG A 1 97 ? 7.070 8.955 -5.544 1.00 92.38 97 ARG A C 1
ATOM 768 O O . ARG A 1 97 ? 6.818 7.776 -5.315 1.00 92.38 97 ARG A O 1
ATOM 775 N N . LEU A 1 98 ? 8.298 9.412 -5.756 1.00 89.56 98 LEU A N 1
ATOM 776 C CA . LEU A 1 98 ? 9.478 8.562 -5.658 1.00 89.56 98 LEU A CA 1
ATOM 777 C C . LEU A 1 98 ? 9.738 8.154 -4.207 1.00 89.56 98 LEU A C 1
ATOM 779 O O . LEU A 1 98 ? 9.480 8.923 -3.279 1.00 89.56 98 LEU A O 1
ATOM 783 N N . LEU A 1 99 ? 10.285 6.955 -4.033 1.00 81.38 99 LEU A N 1
ATOM 784 C CA . LEU A 1 99 ? 10.811 6.475 -2.761 1.00 81.38 99 LEU A CA 1
ATOM 785 C C . LEU A 1 99 ? 12.294 6.196 -2.914 1.00 81.38 99 LEU A C 1
ATOM 787 O O . LEU A 1 99 ? 12.706 5.478 -3.818 1.00 81.38 99 LEU A O 1
ATOM 791 N N . ALA A 1 100 ? 13.086 6.748 -2.000 1.00 65.00 100 ALA A N 1
ATOM 792 C CA . ALA A 1 100 ? 14.516 6.479 -1.953 1.00 65.00 100 ALA A CA 1
ATOM 793 C C . ALA A 1 100 ? 14.819 5.064 -1.430 1.00 65.00 100 ALA A C 1
ATOM 795 O O . ALA A 1 100 ? 15.854 4.494 -1.762 1.00 65.00 100 ALA A O 1
ATOM 796 N N . GLN A 1 101 ? 13.933 4.503 -0.599 1.00 63.66 101 GLN A N 1
ATOM 797 C CA . GLN A 1 101 ? 14.144 3.230 0.086 1.00 63.66 101 GLN A CA 1
ATOM 798 C C . GLN A 1 101 ? 12.862 2.399 0.126 1.00 63.66 101 GLN A C 1
ATOM 800 O O . GLN A 1 101 ? 11.749 2.926 0.173 1.00 63.66 101 GLN A O 1
ATOM 805 N N . SER A 1 102 ? 13.035 1.077 0.108 1.00 60.50 102 SER A N 1
ATOM 806 C CA . SER A 1 102 ? 11.940 0.129 0.288 1.00 60.50 102 SER A CA 1
ATOM 807 C C . SER A 1 102 ? 11.505 0.102 1.757 1.00 60.50 102 SER A C 1
ATOM 809 O O . SER A 1 102 ? 12.359 -0.144 2.610 1.00 60.50 102 SER A O 1
ATOM 811 N N . PRO A 1 103 ? 10.204 0.261 2.077 1.00 56.88 103 PRO A N 1
ATOM 812 C CA . PRO A 1 103 ? 9.720 0.218 3.458 1.00 56.88 103 PRO A CA 1
ATOM 813 C C . PRO A 1 103 ? 9.935 -1.153 4.112 1.00 56.88 103 PRO A C 1
ATOM 815 O O . PRO A 1 103 ? 9.940 -1.268 5.330 1.00 56.88 103 PRO A O 1
ATOM 818 N N . TYR A 1 104 ? 10.169 -2.194 3.309 1.00 55.47 104 TYR A N 1
ATOM 819 C CA . TYR A 1 104 ? 10.455 -3.548 3.782 1.00 55.47 104 TYR A CA 1
ATOM 820 C C . TYR A 1 104 ? 11.951 -3.883 3.813 1.00 55.47 104 TYR A C 1
ATOM 822 O O . TYR A 1 104 ? 12.309 -5.023 4.086 1.00 55.47 104 TYR A O 1
ATOM 830 N N . GLY A 1 105 ? 12.833 -2.943 3.445 1.00 46.44 105 GLY A N 1
ATOM 831 C CA . GLY A 1 105 ? 14.260 -3.230 3.238 1.00 46.44 105 GLY A CA 1
ATOM 832 C C . GLY A 1 105 ? 14.531 -4.204 2.084 1.00 46.44 105 GLY A C 1
ATOM 833 O O . GLY A 1 105 ? 15.659 -4.635 1.872 1.00 46.44 105 GLY A O 1
ATOM 834 N N . LEU A 1 106 ? 13.498 -4.553 1.310 1.00 47.59 106 LEU A N 1
ATOM 835 C CA . LEU A 1 106 ? 13.594 -5.513 0.221 1.00 47.59 106 LEU A CA 1
ATOM 836 C C . LEU A 1 106 ? 14.103 -4.797 -1.026 1.00 47.59 106 LEU A C 1
ATOM 838 O O . LEU A 1 106 ? 13.314 -4.250 -1.799 1.00 47.59 106 LEU A O 1
ATOM 842 N N . SER A 1 107 ? 15.419 -4.824 -1.226 1.00 45.56 107 SER A N 1
ATOM 843 C CA . SER A 1 107 ? 15.925 -5.056 -2.575 1.00 45.56 107 SER A CA 1
ATOM 844 C C . SER A 1 107 ? 15.818 -6.563 -2.793 1.00 45.56 107 SER A C 1
ATOM 846 O O . SER A 1 107 ? 16.533 -7.341 -2.170 1.00 45.56 107 SER A O 1
ATOM 848 N N . SER A 1 108 ? 14.830 -7.013 -3.569 1.00 42.91 108 SER A N 1
ATOM 849 C CA . SER A 1 108 ? 14.967 -8.359 -4.127 1.00 42.91 108 SER A CA 1
ATOM 850 C C . SER A 1 108 ? 15.896 -8.204 -5.319 1.00 42.91 108 SER A C 1
ATOM 852 O O . SER A 1 108 ? 15.734 -7.243 -6.076 1.00 42.91 108 SER A O 1
ATOM 854 N N . SER A 1 109 ? 16.829 -9.133 -5.506 1.00 41.72 109 SER A N 1
ATOM 855 C CA . SER A 1 109 ? 17.714 -9.201 -6.679 1.00 41.72 109 SER A CA 1
ATOM 856 C C . SER A 1 109 ? 16.962 -9.058 -8.013 1.00 41.72 109 SER A C 1
ATOM 858 O O . SER A 1 109 ? 17.533 -8.656 -9.015 1.00 41.72 109 SER A O 1
ATOM 860 N N . CYS A 1 110 ? 15.644 -9.273 -8.025 1.00 54.34 110 CYS A N 1
ATOM 861 C CA . CYS A 1 110 ? 14.819 -9.185 -9.219 1.00 54.34 110 CYS A CA 1
ATOM 862 C C . CYS A 1 110 ? 14.052 -7.855 -9.380 1.00 54.34 110 CYS A C 1
ATOM 864 O O . CYS A 1 110 ? 13.640 -7.538 -10.494 1.00 54.34 110 CYS A O 1
ATOM 866 N N . THR A 1 111 ? 13.800 -7.060 -8.332 1.00 65.88 111 THR A N 1
ATOM 867 C CA . THR A 1 111 ? 12.955 -5.845 -8.442 1.00 65.88 111 THR A CA 1
ATOM 868 C C . THR A 1 111 ? 13.286 -4.770 -7.405 1.00 65.88 111 THR A C 1
ATOM 870 O O . THR A 1 111 ? 13.359 -5.062 -6.210 1.00 65.88 111 THR A O 1
ATOM 873 N N . GLN A 1 112 ? 13.359 -3.516 -7.851 1.00 75.88 112 GLN A N 1
ATOM 874 C CA . GLN A 1 112 ? 13.581 -2.306 -7.064 1.00 75.88 112 GLN A CA 1
ATOM 875 C C . GLN A 1 112 ? 12.271 -1.534 -6.855 1.00 75.88 112 GLN A C 1
ATOM 877 O O . GLN A 1 112 ? 11.534 -1.287 -7.809 1.00 75.88 112 GLN A O 1
ATOM 882 N N . LEU A 1 113 ? 11.985 -1.113 -5.618 1.00 81.00 113 LEU A N 1
ATOM 883 C CA . LEU A 1 113 ? 10.901 -0.162 -5.360 1.00 81.00 113 LEU A CA 1
ATOM 884 C C . LEU A 1 113 ? 11.273 1.211 -5.927 1.00 81.00 113 LEU A C 1
ATOM 886 O O . LEU A 1 113 ? 12.327 1.744 -5.595 1.00 81.00 113 LEU A O 1
ATOM 890 N N . ILE A 1 114 ? 10.395 1.782 -6.745 1.00 85.94 114 ILE A N 1
ATOM 891 C CA . ILE A 1 114 ? 10.609 3.091 -7.372 1.00 85.94 114 ILE A CA 1
ATOM 892 C C . ILE A 1 114 ? 9.857 4.193 -6.630 1.00 85.94 114 ILE A C 1
ATOM 894 O O . ILE A 1 114 ? 10.337 5.319 -6.497 1.00 85.94 114 ILE A O 1
ATOM 898 N N . GLY A 1 115 ? 8.655 3.884 -6.156 1.00 89.56 115 GLY A N 1
ATOM 899 C CA . GLY A 1 115 ? 7.787 4.886 -5.571 1.00 89.56 115 GLY A CA 1
ATOM 900 C C . GLY A 1 115 ? 6.413 4.355 -5.228 1.00 89.56 115 GLY A C 1
ATOM 901 O O . GLY A 1 115 ? 6.162 3.147 -5.257 1.00 89.56 115 GLY A O 1
ATOM 902 N N . TYR A 1 116 ? 5.526 5.284 -4.900 1.00 92.06 116 TYR A N 1
ATOM 903 C CA . TYR A 1 116 ? 4.158 4.991 -4.522 1.00 92.06 116 TYR A CA 1
ATOM 904 C C . TYR A 1 116 ? 3.164 5.995 -5.097 1.00 92.06 116 TYR A C 1
ATOM 906 O O . TYR A 1 116 ? 3.524 7.104 -5.488 1.00 92.06 116 TYR A O 1
ATOM 914 N N . LEU A 1 117 ? 1.897 5.603 -5.098 1.00 94.62 117 LEU A N 1
ATOM 915 C CA . LEU A 1 117 ? 0.746 6.490 -5.182 1.00 94.62 117 LEU A CA 1
ATOM 916 C C . LEU A 1 117 ? -0.117 6.225 -3.954 1.00 94.62 117 LEU A C 1
ATOM 918 O O . LEU A 1 117 ? -0.384 5.072 -3.624 1.00 94.62 117 LEU A O 1
ATOM 922 N N .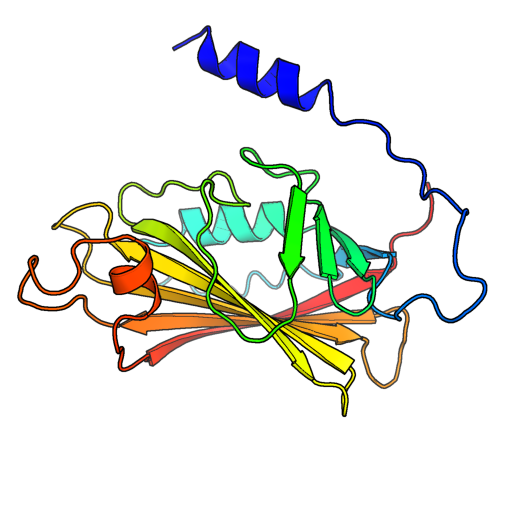 ALA A 1 118 ? -0.551 7.282 -3.277 1.00 93.94 118 ALA A N 1
ATOM 923 C CA . ALA A 1 118 ? -1.421 7.172 -2.118 1.00 93.94 118 ALA A CA 1
ATOM 924 C C . ALA A 1 118 ? -2.633 8.087 -2.273 1.00 93.94 118 ALA A C 1
ATOM 926 O O . ALA A 1 118 ? -2.490 9.233 -2.701 1.00 93.94 118 ALA A O 1
ATOM 927 N N . LYS A 1 119 ? -3.821 7.587 -1.938 1.00 94.50 119 LYS A N 1
ATOM 928 C CA . LYS A 1 119 ? -5.077 8.345 -2.010 1.00 94.50 119 LYS A CA 1
ATOM 929 C C . LYS A 1 119 ? -6.018 7.951 -0.878 1.00 94.50 119 LYS A C 1
ATOM 931 O O . LYS A 1 119 ? -6.040 6.787 -0.482 1.00 94.50 119 LYS A O 1
ATOM 936 N N . ARG A 1 120 ? -6.824 8.905 -0.420 1.00 90.44 120 ARG A N 1
ATOM 937 C CA . ARG A 1 120 ? -7.986 8.662 0.438 1.00 90.44 120 ARG A CA 1
ATOM 938 C C . ARG A 1 120 ? -9.256 8.707 -0.398 1.00 90.44 120 ARG A C 1
ATOM 940 O O . ARG A 1 120 ? -9.432 9.620 -1.202 1.00 90.44 120 ARG A O 1
ATOM 947 N N . ASN A 1 121 ? -10.131 7.735 -0.194 1.00 87.31 121 ASN A N 1
ATOM 948 C CA . ASN A 1 121 ? -11.526 7.848 -0.571 1.00 87.31 121 ASN A CA 1
ATOM 949 C C . ASN A 1 121 ? -12.308 8.357 0.645 1.00 87.31 121 ASN A C 1
ATOM 951 O O . ASN A 1 121 ? -12.305 7.727 1.695 1.00 87.31 121 ASN A O 1
ATOM 955 N N . PHE A 1 122 ? -12.933 9.526 0.521 1.00 78.38 122 PHE A N 1
ATOM 956 C CA . PHE A 1 122 ? -13.675 10.139 1.625 1.00 78.38 122 PHE A CA 1
ATOM 957 C C . PHE A 1 122 ? -15.067 9.527 1.822 1.00 78.38 122 PHE A C 1
ATOM 959 O O . PHE A 1 122 ? -15.648 9.710 2.884 1.00 78.38 122 PHE A O 1
ATOM 966 N N . GLN A 1 123 ? -15.602 8.801 0.832 1.00 80.25 123 GLN A N 1
ATOM 967 C CA . GLN A 1 123 ? -16.939 8.202 0.928 1.00 80.25 123 GLN A CA 1
ATOM 968 C C . GLN A 1 123 ? -16.980 7.001 1.879 1.00 80.25 123 GLN A C 1
ATOM 970 O O . GLN A 1 123 ? -17.946 6.833 2.611 1.00 80.25 123 GLN A O 1
ATOM 975 N N . ASP A 1 124 ? -15.933 6.178 1.871 1.00 79.88 124 ASP A N 1
ATOM 976 C CA . ASP A 1 124 ? -15.820 4.944 2.661 1.00 79.88 124 ASP A CA 1
ATOM 977 C C . ASP A 1 124 ? -14.628 4.977 3.638 1.00 79.88 124 ASP A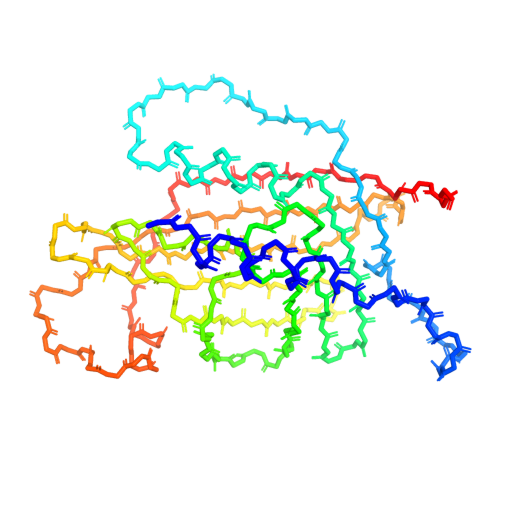 C 1
ATOM 979 O O . ASP A 1 124 ? -14.275 3.962 4.234 1.00 79.88 124 ASP A O 1
ATOM 983 N N . ASN A 1 125 ? -13.982 6.142 3.767 1.00 78.75 125 ASN A N 1
ATOM 984 C CA . ASN A 1 125 ? -12.750 6.376 4.523 1.00 78.75 125 ASN A CA 1
ATOM 985 C C . ASN A 1 125 ? -11.608 5.384 4.210 1.00 78.75 125 ASN A C 1
ATOM 987 O O . ASN A 1 125 ? -10.726 5.144 5.039 1.00 78.75 125 ASN A O 1
ATOM 991 N N . THR A 1 126 ? -11.596 4.804 3.007 1.00 90.25 126 THR A N 1
ATOM 992 C CA . THR A 1 126 ? -10.560 3.852 2.608 1.00 90.25 126 THR A CA 1
ATOM 993 C C . THR A 1 126 ? -9.303 4.594 2.178 1.00 90.25 126 THR A C 1
ATOM 995 O O . THR A 1 126 ? -9.322 5.444 1.280 1.00 90.25 126 THR A O 1
ATOM 998 N N . VAL A 1 127 ? -8.163 4.223 2.755 1.00 93.81 127 VAL A N 1
ATOM 999 C CA . VAL A 1 127 ? -6.853 4.685 2.285 1.00 93.81 127 VAL A CA 1
ATOM 1000 C C . VAL A 1 127 ? -6.257 3.637 1.362 1.00 93.81 127 VAL A C 1
ATOM 1002 O O . VAL A 1 127 ? -6.123 2.473 1.717 1.00 93.81 127 VAL A O 1
ATOM 1005 N N . THR A 1 128 ? -5.882 4.043 0.155 1.00 94.75 128 THR A N 1
ATOM 1006 C CA . THR A 1 128 ? -5.234 3.172 -0.827 1.00 94.75 128 THR A CA 1
ATOM 1007 C C . THR A 1 128 ? -3.777 3.566 -0.984 1.00 94.75 128 THR A C 1
ATOM 1009 O O . THR A 1 128 ? -3.489 4.690 -1.400 1.00 94.75 128 THR A O 1
ATOM 1012 N N . LEU A 1 129 ? -2.870 2.627 -0.720 1.00 92.62 129 LEU A N 1
ATOM 1013 C CA . LEU A 1 129 ? -1.438 2.757 -0.981 1.00 92.62 129 LEU A CA 1
ATOM 1014 C C . LEU A 1 129 ? -1.035 1.795 -2.096 1.00 92.62 129 LEU A C 1
ATOM 1016 O O . LEU A 1 129 ? -1.256 0.594 -1.993 1.00 92.62 129 LEU A O 1
ATOM 1020 N N . GLN A 1 130 ? -0.430 2.318 -3.153 1.00 92.38 130 GLN A N 1
ATOM 1021 C CA . GLN A 1 130 ? 0.080 1.548 -4.282 1.00 92.38 130 GLN A CA 1
ATOM 1022 C C . GLN A 1 130 ? 1.590 1.700 -4.341 1.00 92.38 130 GLN A C 1
ATOM 1024 O O . GLN A 1 130 ? 2.073 2.802 -4.573 1.00 92.38 130 GLN A O 1
ATOM 1029 N N . TYR A 1 131 ? 2.329 0.612 -4.173 1.00 88.69 131 TYR A N 1
ATOM 1030 C CA . TYR A 1 131 ? 3.784 0.579 -4.292 1.00 88.69 131 TYR A CA 1
ATOM 1031 C C . TYR A 1 131 ? 4.185 -0.014 -5.636 1.00 88.69 131 TYR A C 1
ATOM 1033 O O . TYR A 1 131 ? 3.691 -1.073 -6.025 1.00 88.69 131 TYR A O 1
ATOM 1041 N N . TYR A 1 132 ? 5.098 0.654 -6.333 1.00 88.25 132 TYR A N 1
ATOM 1042 C CA . TYR A 1 132 ? 5.502 0.298 -7.688 1.00 88.25 132 TYR A CA 1
ATOM 1043 C C . TYR A 1 132 ? 6.938 -0.199 -7.704 1.00 88.25 132 TYR A C 1
ATOM 1045 O O . TYR A 1 132 ? 7.869 0.519 -7.329 1.00 88.25 132 TYR A O 1
ATOM 1053 N N . TYR A 1 133 ? 7.112 -1.419 -8.195 1.00 84.94 133 TYR A N 1
ATOM 1054 C CA . TYR A 1 133 ? 8.395 -2.084 -8.308 1.00 84.94 133 TYR A CA 1
ATOM 1055 C C . TYR A 1 133 ? 8.768 -2.259 -9.776 1.00 84.94 133 TYR A C 1
ATOM 1057 O O . TYR A 1 133 ? 7.968 -2.719 -10.597 1.00 84.94 133 TYR A O 1
ATOM 1065 N N . TRP A 1 134 ? 10.013 -1.929 -10.092 1.00 83.75 134 TRP A N 1
ATOM 1066 C CA . TRP A 1 134 ? 10.598 -2.097 -11.413 1.00 83.75 134 TRP A CA 1
ATOM 1067 C C . TRP A 1 134 ? 11.655 -3.202 -11.389 1.00 83.75 134 TRP A C 1
ATOM 1069 O O . TRP A 1 134 ? 12.340 -3.341 -10.377 1.00 83.75 134 TRP A O 1
ATOM 1079 N N . PRO A 1 135 ? 11.828 -3.986 -12.463 1.00 79.38 135 PRO A N 1
ATOM 1080 C CA . PRO A 1 135 ? 12.938 -4.928 -12.587 1.00 79.38 135 PRO A CA 1
ATOM 1081 C C . PRO A 1 135 ? 14.297 -4.275 -12.301 1.00 79.38 135 PRO A C 1
ATOM 1083 O O . PRO A 1 135 ? 14.632 -3.261 -12.911 1.00 79.38 135 PRO A O 1
ATOM 1086 N N . ALA A 1 136 ? 15.066 -4.834 -11.364 1.00 70.25 136 ALA A N 1
ATOM 1087 C CA . ALA A 1 136 ? 16.425 -4.358 -11.073 1.00 70.25 136 ALA A CA 1
ATOM 1088 C C . ALA A 1 136 ? 17.442 -4.907 -12.089 1.00 70.25 136 ALA A C 1
ATOM 1090 O O . ALA A 1 136 ? 18.401 -4.231 -12.447 1.00 70.25 136 ALA A O 1
ATOM 1091 N N . GLU A 1 137 ? 17.183 -6.113 -12.595 1.00 65.81 137 GLU A N 1
ATOM 1092 C CA . GLU A 1 137 ? 18.008 -6.815 -13.571 1.00 65.81 137 GLU A CA 1
ATOM 1093 C C . GLU A 1 137 ? 17.199 -7.141 -14.829 1.00 65.81 137 GLU A C 1
ATOM 1095 O O . GLU A 1 137 ? 15.990 -7.379 -14.760 1.00 65.81 137 GLU A O 1
ATOM 1100 N N . ALA A 1 138 ? 17.879 -7.236 -15.976 1.00 61.09 138 ALA A N 1
ATOM 1101 C CA . ALA A 1 138 ? 17.275 -7.659 -17.244 1.00 61.09 138 ALA A CA 1
ATOM 1102 C C . ALA A 1 138 ? 16.714 -9.098 -17.201 1.00 61.09 138 ALA A C 1
ATOM 1104 O O . ALA A 1 138 ? 15.873 -9.462 -18.018 1.00 61.09 138 ALA A O 1
ATOM 1105 N N . SER A 1 139 ? 17.164 -9.908 -16.237 1.00 57.66 139 SER A N 1
ATOM 1106 C CA . SER A 1 139 ? 16.694 -11.274 -15.973 1.00 57.66 139 SER A CA 1
ATOM 1107 C C . SER A 1 139 ? 15.276 -11.317 -15.381 1.00 57.66 139 SER A C 1
ATOM 1109 O O . SER A 1 139 ? 14.572 -12.325 -15.504 1.00 57.66 139 SER A O 1
ATOM 1111 N N . SER A 1 140 ? 14.833 -10.228 -14.746 1.00 65.50 140 SER A N 1
ATOM 1112 C CA . SER A 1 140 ? 13.537 -10.149 -14.086 1.00 65.50 140 SER A CA 1
ATOM 1113 C C . SER A 1 140 ? 12.428 -9.803 -15.075 1.00 65.50 140 SER A C 1
ATOM 1115 O O . SER A 1 140 ? 12.434 -8.769 -15.742 1.00 65.50 140 SER A O 1
ATOM 1117 N N . LYS A 1 141 ? 11.443 -10.700 -15.162 1.00 70.06 141 LYS A N 1
ATOM 1118 C CA . LYS A 1 141 ? 10.436 -10.705 -16.231 1.00 70.06 141 LYS A CA 1
ATOM 1119 C C . LYS A 1 141 ? 9.229 -9.804 -15.983 1.00 70.06 141 LYS A C 1
ATOM 1121 O O . LYS A 1 141 ? 8.387 -9.709 -16.872 1.00 70.06 141 LYS A O 1
ATOM 1126 N N . PHE A 1 142 ? 9.104 -9.178 -14.808 1.00 79.56 142 PHE A N 1
ATOM 1127 C CA . PHE A 1 142 ? 7.868 -8.487 -14.431 1.00 79.56 142 PHE A CA 1
ATOM 1128 C C . PHE A 1 142 ? 8.097 -7.215 -13.616 1.00 79.56 142 PHE A C 1
ATOM 1130 O O . PHE A 1 142 ? 8.828 -7.203 -12.624 1.00 79.56 142 PHE A O 1
ATOM 1137 N N . ARG A 1 143 ? 7.384 -6.156 -14.003 1.00 85.88 143 ARG A N 1
ATOM 1138 C CA . ARG A 1 143 ? 7.064 -5.030 -13.121 1.00 85.88 143 ARG A CA 1
ATOM 1139 C C . ARG A 1 143 ? 5.970 -5.477 -12.163 1.00 85.88 143 ARG A C 1
ATOM 1141 O O . ARG A 1 143 ? 5.135 -6.299 -12.538 1.00 85.88 143 ARG A O 1
ATOM 1148 N N . LYS A 1 144 ? 5.962 -4.930 -10.948 1.00 85.31 144 LYS A N 1
ATOM 1149 C CA . LYS A 1 144 ? 4.976 -5.296 -9.924 1.00 85.31 144 LYS A CA 1
ATOM 1150 C C . LYS A 1 144 ? 4.331 -4.061 -9.319 1.00 85.31 144 LYS A C 1
ATOM 1152 O O . LYS A 1 144 ? 5.008 -3.052 -9.108 1.00 85.31 144 LYS A O 1
ATOM 1157 N N . ARG A 1 145 ? 3.052 -4.167 -8.984 1.00 88.62 145 ARG A N 1
ATOM 1158 C CA . ARG A 1 145 ? 2.314 -3.182 -8.200 1.00 88.62 145 ARG A CA 1
ATOM 1159 C C . ARG A 1 145 ? 1.693 -3.880 -7.000 1.00 88.62 145 ARG A C 1
ATOM 1161 O O . ARG A 1 145 ? 0.934 -4.827 -7.162 1.00 88.62 145 ARG A O 1
ATOM 1168 N N . LEU A 1 146 ? 2.039 -3.419 -5.802 1.00 86.19 146 LEU A N 1
ATOM 1169 C CA . LEU A 1 146 ? 1.414 -3.866 -4.563 1.00 86.19 146 LEU A CA 1
ATOM 1170 C C . LEU A 1 146 ? 0.430 -2.797 -4.106 1.00 86.19 146 LEU A C 1
ATOM 1172 O O . LEU A 1 146 ? 0.847 -1.720 -3.678 1.00 86.19 146 LEU A O 1
ATOM 1176 N N . THR A 1 147 ? -0.854 -3.105 -4.171 1.00 90.50 147 THR A N 1
ATOM 1177 C CA . THR A 1 147 ? -1.920 -2.242 -3.673 1.00 90.50 147 THR A CA 1
ATOM 1178 C C . THR A 1 147 ? -2.375 -2.728 -2.303 1.00 90.50 147 THR A C 1
ATOM 1180 O O . THR A 1 147 ? -2.577 -3.924 -2.098 1.00 90.50 147 THR A O 1
ATOM 1183 N N . ARG A 1 148 ? -2.532 -1.800 -1.359 1.00 90.75 148 ARG A N 1
ATOM 1184 C CA . ARG A 1 148 ? -3.147 -2.031 -0.054 1.00 90.75 148 ARG A CA 1
ATOM 1185 C C . ARG A 1 148 ? -4.276 -1.045 0.170 1.00 90.75 148 ARG A C 1
ATOM 1187 O O . ARG A 1 148 ? -4.039 0.164 0.134 1.00 90.75 148 ARG A O 1
ATOM 1194 N N . HIS A 1 149 ? -5.466 -1.563 0.425 1.00 93.69 149 HIS A N 1
ATOM 1195 C CA . HIS A 1 149 ? -6.620 -0.779 0.841 1.00 93.69 149 HIS A CA 1
ATOM 1196 C C . HIS A 1 149 ? -6.816 -0.963 2.341 1.00 93.69 149 HIS A C 1
ATOM 1198 O O . HIS A 1 149 ? -7.116 -2.065 2.785 1.00 93.69 149 HIS A O 1
ATOM 1204 N N . PHE A 1 150 ? -6.611 0.105 3.101 1.00 93.12 150 PHE A N 1
ATOM 1205 C CA . PHE A 1 150 ? -6.811 0.159 4.541 1.00 93.12 150 PHE A CA 1
ATOM 1206 C C . PHE A 1 150 ? -8.210 0.691 4.812 1.00 93.12 150 PHE A C 1
ATOM 1208 O O . PHE A 1 150 ? -8.534 1.801 4.380 1.00 93.12 150 PHE A O 1
ATOM 1215 N N . ARG A 1 151 ? -9.011 -0.081 5.539 1.00 91.69 151 ARG A N 1
ATOM 1216 C CA . ARG A 1 151 ? -10.339 0.326 5.996 1.00 91.69 151 ARG A CA 1
ATOM 1217 C C . ARG A 1 151 ? -10.617 -0.267 7.368 1.00 91.69 151 ARG A C 1
ATOM 1219 O O . ARG A 1 151 ? -10.222 -1.398 7.639 1.00 91.69 151 ARG A O 1
ATOM 1226 N N . THR A 1 152 ? -11.312 0.459 8.230 1.00 88.00 152 THR A N 1
ATOM 1227 C CA . THR A 1 152 ? -11.911 -0.167 9.413 1.00 88.00 152 THR A CA 1
ATOM 1228 C C . THR A 1 152 ? -13.112 -1.007 8.997 1.00 88.00 152 THR A C 1
ATOM 1230 O O . THR A 1 152 ? -13.789 -0.678 8.019 1.00 88.00 152 THR A O 1
ATOM 1233 N N . HIS A 1 153 ? -13.368 -2.098 9.714 1.00 85.31 153 HIS A N 1
ATOM 1234 C CA . HIS A 1 153 ? -14.545 -2.921 9.469 1.00 85.31 153 HIS A CA 1
ATOM 1235 C C . HIS A 1 153 ? -15.810 -2.073 9.701 1.00 85.31 153 HIS A C 1
ATOM 1237 O O . HIS A 1 153 ? -15.858 -1.331 10.685 1.00 85.31 153 HIS A O 1
ATOM 1243 N N . PRO A 1 154 ? -16.826 -2.147 8.821 1.00 81.88 154 PRO A N 1
ATOM 1244 C CA . PRO A 1 154 ? -18.032 -1.323 8.941 1.00 81.88 154 PRO A CA 1
ATOM 1245 C C . PRO A 1 154 ? -18.782 -1.567 10.257 1.00 81.88 154 PRO A C 1
ATOM 1247 O O . PRO A 1 154 ? -19.317 -0.628 10.836 1.00 81.88 154 PRO A O 1
ATOM 1250 N N . ASP A 1 155 ? -18.759 -2.811 10.742 1.00 84.56 155 ASP A N 1
ATOM 1251 C CA . ASP A 1 155 ? -19.488 -3.221 11.948 1.00 84.56 155 ASP A CA 1
ATOM 1252 C C . ASP A 1 155 ? -18.633 -3.223 13.228 1.00 84.56 155 ASP A C 1
ATOM 1254 O O . ASP A 1 155 ? -19.179 -3.361 14.320 1.00 84.56 155 ASP A O 1
ATOM 1258 N N . ASP A 1 156 ? -17.303 -3.089 13.123 1.00 84.81 156 ASP A N 1
ATOM 1259 C CA . ASP A 1 156 ? -16.413 -3.096 14.293 1.00 84.81 156 ASP A CA 1
ATOM 1260 C C . ASP A 1 156 ? -15.218 -2.136 14.108 1.00 84.81 156 ASP A C 1
ATOM 1262 O O . ASP A 1 156 ? -14.265 -2.449 13.387 1.00 84.81 156 ASP A O 1
ATOM 1266 N N . PRO A 1 157 ? -15.201 -0.976 14.794 1.00 83.44 157 PRO A N 1
ATOM 1267 C CA . PRO A 1 157 ? -14.106 -0.006 14.701 1.00 83.44 157 PRO A CA 1
ATOM 1268 C C . PRO A 1 157 ? -12.787 -0.490 15.338 1.00 83.44 157 PRO A C 1
ATOM 1270 O O . PRO A 1 157 ? -11.751 0.179 15.221 1.00 83.44 157 PRO A O 1
ATOM 1273 N N . ASN A 1 158 ? -12.799 -1.635 16.027 1.00 87.50 158 ASN A N 1
ATOM 1274 C CA . ASN A 1 158 ? -11.607 -2.300 16.552 1.00 87.50 158 ASN A CA 1
ATOM 1275 C C . ASN A 1 158 ? -11.033 -3.340 15.594 1.00 87.50 158 ASN A C 1
ATOM 1277 O O . ASN A 1 158 ? -10.005 -3.944 15.919 1.00 87.50 158 ASN A O 1
ATOM 1281 N N . LEU A 1 159 ? -11.639 -3.504 14.417 1.00 89.25 159 LEU A N 1
ATOM 1282 C CA . LEU A 1 159 ? -11.112 -4.317 13.337 1.00 89.25 159 LEU A CA 1
ATOM 1283 C C . LEU A 1 159 ? -10.634 -3.433 12.186 1.00 89.25 159 LEU A C 1
ATOM 1285 O O . LEU A 1 159 ? -11.357 -2.583 11.669 1.00 89.25 159 LEU A O 1
ATOM 1289 N N . LEU A 1 160 ? -9.398 -3.669 11.763 1.00 90.31 160 LEU A N 1
ATOM 1290 C CA . LEU A 1 160 ? -8.823 -3.123 10.544 1.00 90.31 160 LEU A CA 1
ATOM 1291 C C . LEU A 1 160 ? -8.762 -4.241 9.513 1.00 90.31 160 LEU A C 1
ATOM 1293 O O . LEU A 1 160 ? -8.222 -5.317 9.769 1.00 90.31 160 LEU A O 1
ATOM 1297 N N . GLU A 1 161 ? -9.262 -3.955 8.324 1.00 90.44 161 GLU A N 1
ATOM 1298 C CA . GLU A 1 161 ? -9.094 -4.806 7.165 1.00 90.44 161 GLU A CA 1
ATOM 1299 C C . GLU A 1 161 ? -8.127 -4.159 6.186 1.00 90.44 161 GLU A C 1
ATOM 1301 O O . GLU A 1 161 ? -8.254 -2.988 5.813 1.00 90.44 161 GLU A O 1
ATOM 1306 N N . ILE A 1 162 ? -7.156 -4.954 5.753 1.00 90.06 162 ILE A N 1
ATOM 1307 C CA . ILE A 1 162 ? -6.218 -4.578 4.712 1.00 90.06 162 ILE A CA 1
ATOM 1308 C C . ILE A 1 162 ? -6.422 -5.526 3.541 1.00 90.06 162 ILE A C 1
ATOM 1310 O O . ILE A 1 162 ? -6.032 -6.693 3.590 1.00 90.06 162 ILE A O 1
ATOM 1314 N N . HIS A 1 163 ? -7.022 -5.021 2.467 1.00 89.88 163 HIS A N 1
ATOM 1315 C CA . HIS A 1 163 ? -7.095 -5.755 1.209 1.00 89.88 163 HIS A CA 1
ATOM 1316 C C . HIS A 1 163 ? -5.795 -5.549 0.439 1.00 89.88 163 HIS A C 1
ATOM 1318 O O . HIS A 1 163 ? -5.449 -4.426 0.066 1.00 89.88 163 HIS A O 1
ATOM 1324 N N . VAL A 1 164 ? -5.057 -6.635 0.240 1.00 85.75 164 VAL A N 1
ATOM 1325 C CA . VAL A 1 164 ? -3.772 -6.665 -0.450 1.00 85.75 164 VAL A CA 1
ATOM 1326 C C . VAL A 1 164 ? -3.980 -7.240 -1.846 1.00 85.75 164 VAL A C 1
ATOM 1328 O O . VAL A 1 164 ? -4.551 -8.318 -2.016 1.00 85.75 164 VAL A O 1
ATOM 1331 N N . VAL A 1 165 ? -3.500 -6.526 -2.858 1.00 86.38 165 VAL A N 1
ATOM 1332 C CA . VAL A 1 165 ? -3.540 -6.953 -4.259 1.00 86.38 165 VAL A CA 1
ATOM 1333 C C . VAL A 1 165 ? -2.140 -6.825 -4.840 1.00 86.38 165 VAL A C 1
ATOM 1335 O O . VAL A 1 165 ? -1.554 -5.742 -4.835 1.00 86.38 165 VAL A O 1
ATOM 1338 N N . LEU A 1 166 ? -1.596 -7.935 -5.331 1.00 84.81 166 LEU A N 1
ATOM 1339 C CA . LEU A 1 166 ? -0.365 -7.956 -6.108 1.00 84.81 166 LEU A CA 1
ATOM 1340 C C . LEU A 1 166 ? -0.727 -8.082 -7.581 1.00 84.81 166 LEU A C 1
ATOM 1342 O O . LEU A 1 166 ? -1.364 -9.052 -7.993 1.00 84.81 166 LEU A O 1
ATOM 1346 N N . GLU A 1 167 ? -0.268 -7.122 -8.365 1.00 87.50 167 GLU A N 1
ATOM 1347 C CA . GLU A 1 167 ? -0.422 -7.112 -9.809 1.00 87.50 167 GLU A CA 1
ATOM 1348 C C . GLU A 1 167 ? 0.941 -7.116 -10.485 1.00 87.50 167 GLU A C 1
ATOM 1350 O O . GLU A 1 167 ? 1.915 -6.551 -9.972 1.00 87.50 167 GLU A O 1
ATOM 1355 N N . VAL A 1 168 ? 1.000 -7.715 -11.668 1.00 86.50 168 VAL A N 1
ATOM 1356 C CA . VAL A 1 168 ? 2.205 -7.781 -12.485 1.00 86.50 168 VAL A CA 1
ATOM 1357 C C . VAL A 1 168 ? 1.926 -7.417 -13.924 1.00 86.50 168 VAL A C 1
ATOM 1359 O O . VAL A 1 168 ? 0.833 -7.621 -14.443 1.00 86.50 168 VAL A O 1
ATOM 1362 N N . CYS A 1 169 ? 2.946 -6.886 -14.583 1.00 87.06 169 CYS A N 1
ATOM 1363 C CA . CYS A 1 169 ? 2.942 -6.707 -16.024 1.00 87.06 169 CYS A CA 1
ATOM 1364 C C . CYS A 1 169 ? 4.339 -6.987 -16.575 1.00 87.06 169 CYS A C 1
ATOM 1366 O O . CYS A 1 169 ? 5.345 -6.887 -15.863 1.00 87.06 169 CYS A O 1
ATOM 1368 N N . LYS A 1 170 ? 4.426 -7.322 -17.862 1.00 85.25 170 LYS A N 1
ATOM 1369 C CA . LYS A 1 170 ? 5.727 -7.440 -18.527 1.00 85.25 170 LYS A CA 1
ATOM 1370 C C . LYS A 1 170 ? 6.404 -6.058 -18.583 1.00 85.25 170 LYS A C 1
ATOM 1372 O O . LYS A 1 170 ? 5.709 -5.049 -18.747 1.00 85.25 170 LYS A O 1
ATOM 1377 N N . PRO A 1 171 ? 7.733 -5.968 -18.404 1.00 80.31 171 PRO A N 1
ATOM 1378 C CA . PRO A 1 171 ? 8.458 -4.738 -18.682 1.00 80.31 171 PRO A CA 1
ATOM 1379 C C . PRO A 1 171 ? 8.384 -4.410 -20.182 1.00 80.31 171 PRO A C 1
ATOM 1381 O O . PRO A 1 171 ? 8.161 -5.315 -20.991 1.00 80.31 171 PRO A O 1
ATOM 1384 N N . PRO A 1 172 ? 8.564 -3.134 -20.566 1.00 80.75 172 PRO A N 1
ATOM 1385 C CA . PRO A 1 172 ? 8.686 -2.770 -21.973 1.00 80.75 172 PRO A CA 1
ATOM 1386 C C . PRO A 1 172 ? 9.845 -3.534 -22.625 1.00 80.75 172 PRO A C 1
ATOM 1388 O O . PRO A 1 172 ? 10.893 -3.726 -22.007 1.00 80.75 172 PRO A O 1
ATOM 1391 N N . THR A 1 173 ? 9.644 -3.965 -23.871 1.00 73.25 173 THR A N 1
ATOM 1392 C CA . THR A 1 173 ? 10.638 -4.717 -24.651 1.00 73.25 173 THR A CA 1
ATOM 1393 C C . THR A 1 173 ? 11.886 -3.878 -24.934 1.00 73.25 173 THR A C 1
ATOM 1395 O O . THR A 1 173 ? 12.993 -4.408 -24.936 1.00 73.25 173 THR A O 1
ATOM 1398 N N . ASP A 1 174 ? 11.715 -2.562 -25.094 1.00 69.50 174 ASP A N 1
ATOM 1399 C CA . ASP A 1 174 ? 12.809 -1.604 -25.215 1.00 69.50 174 ASP A CA 1
ATOM 1400 C C . ASP A 1 174 ? 13.220 -1.061 -23.840 1.00 69.50 174 ASP A C 1
ATOM 1402 O O . ASP A 1 174 ? 12.459 -0.389 -23.137 1.00 69.50 174 ASP A O 1
ATOM 1406 N N . GLN A 1 175 ? 14.476 -1.297 -23.463 1.00 57.69 175 GLN A N 1
ATOM 1407 C CA . GLN A 1 175 ? 15.035 -0.837 -22.185 1.00 57.69 175 GLN A CA 1
ATOM 1408 C C . GLN A 1 175 ? 15.214 0.693 -22.115 1.00 57.69 175 GLN A C 1
ATOM 1410 O O . GLN A 1 175 ? 15.441 1.242 -21.037 1.00 57.69 175 GLN A O 1
ATOM 1415 N N . HIS A 1 176 ? 15.083 1.401 -23.242 1.00 60.25 176 HIS A N 1
ATOM 1416 C CA . HIS A 1 176 ? 15.263 2.853 -23.334 1.00 60.25 176 HIS A CA 1
ATOM 1417 C C . HIS A 1 176 ? 13.992 3.681 -23.115 1.00 60.25 176 HIS A C 1
ATOM 1419 O O . HIS A 1 176 ? 14.085 4.909 -23.094 1.00 60.25 176 HIS A O 1
ATOM 1425 N N . VAL A 1 177 ? 12.826 3.046 -22.952 1.00 66.06 177 VAL A N 1
ATOM 1426 C CA . VAL A 1 177 ? 11.536 3.761 -22.946 1.00 66.06 177 VAL A CA 1
ATOM 1427 C C . VAL A 1 177 ? 11.304 4.549 -21.647 1.00 66.06 177 VAL A C 1
ATOM 1429 O O . VAL A 1 177 ? 10.611 5.561 -21.659 1.00 66.06 177 VAL A O 1
ATOM 1432 N N . ALA A 1 178 ? 11.920 4.143 -20.532 1.00 67.19 178 ALA A N 1
ATOM 1433 C CA . ALA A 1 178 ? 11.828 4.854 -19.256 1.00 67.19 178 ALA A CA 1
ATOM 1434 C C . ALA A 1 178 ? 13.210 4.962 -18.596 1.00 67.19 178 ALA A C 1
ATOM 1436 O O . ALA A 1 178 ? 13.719 3.998 -18.012 1.00 67.19 178 ALA A O 1
ATOM 1437 N N . LYS A 1 179 ? 13.827 6.140 -18.700 1.00 73.50 179 LYS A N 1
ATOM 1438 C CA . LYS A 1 179 ? 15.202 6.396 -18.253 1.00 73.50 179 LYS A CA 1
ATOM 1439 C C . LYS A 1 179 ? 15.228 6.880 -16.809 1.00 73.50 179 LYS A C 1
ATOM 1441 O O . LYS A 1 179 ? 16.066 6.425 -16.030 1.00 73.50 179 LYS A O 1
ATOM 1446 N N . THR A 1 180 ? 14.298 7.753 -16.427 1.00 85.56 180 THR A N 1
ATOM 1447 C CA . THR A 1 180 ? 14.240 8.294 -15.062 1.00 85.56 180 THR A CA 1
ATOM 1448 C C . THR A 1 180 ? 13.376 7.430 -14.133 1.00 85.56 180 THR A C 1
ATOM 1450 O O . THR A 1 180 ? 12.449 6.752 -14.584 1.00 85.56 180 THR A O 1
ATOM 1453 N N . PRO A 1 181 ? 13.620 7.443 -12.807 1.00 83.56 181 PRO A N 1
ATOM 1454 C CA . PRO A 1 181 ? 12.746 6.766 -11.847 1.00 83.56 181 PRO A CA 1
ATOM 1455 C C . PRO A 1 181 ? 11.283 7.220 -11.945 1.00 83.56 181 PRO A C 1
ATOM 1457 O O . PRO A 1 181 ? 10.373 6.407 -11.822 1.00 83.56 181 PRO A O 1
ATOM 1460 N N . MET A 1 182 ? 11.039 8.505 -12.219 1.00 89.06 182 MET A N 1
ATOM 1461 C CA . MET A 1 182 ? 9.678 9.034 -12.335 1.00 89.06 182 MET A CA 1
ATOM 1462 C C . MET A 1 182 ? 8.985 8.550 -13.613 1.00 89.06 182 MET A C 1
ATOM 1464 O O . MET A 1 182 ? 7.822 8.158 -13.562 1.00 89.06 182 MET A O 1
ATOM 1468 N N . GLU A 1 183 ? 9.704 8.492 -14.737 1.00 88.31 183 GLU A N 1
ATOM 1469 C CA . GLU A 1 183 ? 9.199 7.873 -15.969 1.00 88.31 183 GLU A CA 1
ATOM 1470 C C . GLU A 1 183 ? 8.832 6.409 -15.739 1.00 88.31 183 GLU A C 1
ATOM 1472 O O . GLU A 1 183 ? 7.745 5.992 -16.121 1.00 88.31 183 GLU A O 1
ATOM 1477 N N . LYS A 1 184 ? 9.687 5.640 -15.051 1.00 86.81 184 LYS A N 1
ATOM 1478 C CA . LYS A 1 184 ? 9.407 4.238 -14.694 1.00 86.81 184 LYS A CA 1
ATOM 1479 C C . LYS A 1 184 ? 8.153 4.110 -13.826 1.00 86.81 184 LYS A C 1
ATOM 1481 O O . LYS A 1 184 ? 7.336 3.215 -14.033 1.00 86.81 184 LYS A O 1
ATOM 1486 N N . LEU A 1 185 ? 7.983 5.007 -12.859 1.00 88.19 185 LEU A N 1
ATOM 1487 C CA . LEU A 1 185 ? 6.833 5.011 -11.958 1.00 88.19 185 LEU A CA 1
ATOM 1488 C C . LEU A 1 185 ? 5.512 5.283 -12.694 1.00 88.19 185 LEU A C 1
ATOM 1490 O O . LEU A 1 185 ? 4.508 4.636 -12.404 1.00 88.19 185 LEU A O 1
ATOM 1494 N N . MET A 1 186 ? 5.525 6.214 -13.648 1.00 89.38 186 MET A N 1
ATOM 1495 C CA . MET A 1 186 ? 4.345 6.611 -14.425 1.00 89.38 186 MET A CA 1
ATOM 1496 C C . MET A 1 186 ? 4.169 5.807 -15.718 1.00 89.38 186 MET A C 1
ATOM 1498 O O . MET A 1 186 ? 3.199 6.023 -16.442 1.00 89.38 186 MET A O 1
ATOM 1502 N N . PHE A 1 187 ? 5.096 4.896 -16.030 1.00 89.75 187 PHE A N 1
ATOM 1503 C CA . PHE A 1 187 ? 5.081 4.177 -17.296 1.00 89.75 187 PHE A CA 1
ATOM 1504 C C . PHE A 1 187 ? 3.788 3.352 -17.435 1.00 89.75 187 PHE A C 1
ATOM 1506 O O . PHE A 1 187 ? 3.455 2.604 -16.504 1.00 89.75 187 PHE A O 1
ATOM 1513 N N . PRO A 1 188 ? 3.075 3.424 -18.575 1.00 88.06 188 PRO A N 1
ATOM 1514 C CA . PRO A 1 188 ? 1.855 2.657 -18.791 1.00 88.06 188 PRO A CA 1
ATOM 1515 C C . PRO A 1 188 ? 2.062 1.157 -18.566 1.00 88.06 188 PRO A C 1
ATOM 1517 O O . PRO A 1 188 ? 3.148 0.611 -18.780 1.00 88.06 188 PRO A O 1
ATOM 1520 N N . ALA A 1 189 ? 1.026 0.483 -18.089 1.00 87.62 189 ALA A N 1
ATOM 1521 C CA . ALA A 1 189 ? 1.054 -0.939 -17.790 1.00 87.62 189 ALA A CA 1
ATOM 1522 C C . ALA A 1 189 ? -0.345 -1.520 -17.941 1.00 87.62 189 ALA A C 1
ATOM 1524 O O . ALA A 1 189 ? -1.305 -0.950 -17.421 1.00 87.62 189 ALA A O 1
ATOM 1525 N N . ASP A 1 190 ? -0.422 -2.674 -18.592 1.00 90.38 190 ASP A N 1
ATOM 1526 C CA . ASP A 1 190 ? -1.580 -3.552 -18.513 1.00 90.38 190 ASP A CA 1
ATOM 1527 C C . ASP A 1 190 ? -1.364 -4.493 -17.323 1.00 90.38 190 ASP A C 1
ATOM 1529 O O . ASP A 1 190 ? -0.574 -5.438 -17.383 1.00 90.38 190 ASP A O 1
ATOM 1533 N N . TRP A 1 191 ? -1.923 -4.112 -16.175 1.00 90.75 191 TRP A N 1
ATOM 1534 C CA . TRP A 1 191 ? -1.723 -4.818 -14.915 1.00 90.75 191 TRP A CA 1
ATOM 1535 C C . TRP A 1 191 ? -2.633 -6.042 -14.850 1.00 90.75 191 TRP A C 1
ATOM 1537 O O . TRP A 1 191 ? -3.845 -5.936 -15.018 1.00 90.75 191 TRP A O 1
ATOM 1547 N N . HIS A 1 192 ? -2.056 -7.195 -14.525 1.00 88.25 192 HIS A N 1
ATOM 1548 C CA . HIS A 1 192 ? -2.807 -8.415 -14.257 1.00 88.25 192 HIS A CA 1
ATOM 1549 C C . HIS A 1 192 ? -2.679 -8.792 -12.788 1.00 88.25 192 HIS A C 1
ATOM 1551 O O . HIS A 1 192 ? -1.579 -8.776 -12.235 1.00 88.25 192 HIS A O 1
ATOM 1557 N N . VAL A 1 193 ? -3.796 -9.150 -12.159 1.00 85.69 193 VAL A N 1
ATOM 1558 C CA . VAL A 1 193 ? -3.812 -9.602 -10.765 1.00 85.69 193 VAL A CA 1
ATOM 1559 C C . VAL A 1 193 ? -3.119 -10.962 -10.672 1.00 85.69 193 VAL A C 1
ATOM 1561 O O . VAL A 1 193 ? -3.582 -11.938 -11.253 1.00 85.69 193 VAL A O 1
ATOM 1564 N N . GLU A 1 194 ? -2.011 -11.018 -9.934 1.00 81.44 194 GLU A N 1
ATOM 1565 C CA . GLU A 1 194 ? -1.286 -12.258 -9.627 1.00 81.44 194 GLU A CA 1
ATOM 1566 C C . GLU A 1 194 ? -1.838 -12.901 -8.351 1.00 81.44 194 GLU A C 1
ATOM 1568 O O . GLU A 1 194 ? -2.021 -14.113 -8.278 1.00 81.44 194 GLU A O 1
ATOM 1573 N N . SER A 1 195 ? -2.125 -12.087 -7.332 1.00 78.62 195 SER A N 1
ATOM 1574 C CA . SER A 1 195 ? -2.680 -12.573 -6.069 1.00 78.62 195 SER A CA 1
ATOM 1575 C C . SER A 1 195 ? -3.482 -11.497 -5.353 1.00 78.62 195 SER A C 1
ATOM 1577 O O . SER A 1 195 ? -3.168 -10.310 -5.461 1.00 78.62 195 SER A O 1
ATOM 1579 N N . SER A 1 196 ? -4.467 -11.916 -4.564 1.00 82.69 196 SER A N 1
ATOM 1580 C CA . SER A 1 196 ? -5.218 -11.029 -3.686 1.00 82.69 196 SER A CA 1
ATOM 1581 C C . SER A 1 196 ? -5.566 -11.722 -2.370 1.00 82.69 196 SER A C 1
ATOM 1583 O O . SER A 1 196 ? -5.870 -12.915 -2.359 1.00 82.69 196 SER A O 1
ATOM 1585 N N . SER A 1 197 ? -5.509 -10.980 -1.268 1.00 82.31 197 SER A N 1
ATOM 1586 C CA . SER A 1 197 ? -5.857 -11.454 0.073 1.00 82.31 197 SER A CA 1
ATOM 1587 C C . SER A 1 197 ? -6.461 -10.330 0.906 1.00 82.31 197 SER A C 1
ATOM 1589 O O . SER A 1 197 ? -6.183 -9.156 0.671 1.00 82.31 197 SER A O 1
ATOM 1591 N N . ILE A 1 198 ? -7.277 -10.685 1.894 1.00 86.06 198 ILE A N 1
ATOM 1592 C CA . ILE A 1 198 ? -7.775 -9.747 2.901 1.00 86.06 198 ILE A CA 1
ATOM 1593 C C . ILE A 1 198 ? -7.197 -10.173 4.240 1.00 86.06 198 ILE A C 1
ATOM 1595 O O . ILE A 1 198 ? -7.390 -11.310 4.672 1.00 86.06 198 ILE A O 1
ATOM 1599 N N . ASP A 1 199 ? -6.487 -9.249 4.872 1.00 85.81 199 ASP A N 1
ATOM 1600 C CA . ASP A 1 199 ? -5.881 -9.444 6.176 1.00 85.81 199 ASP A CA 1
ATOM 1601 C C . ASP A 1 199 ? -6.660 -8.652 7.221 1.00 85.81 199 ASP A C 1
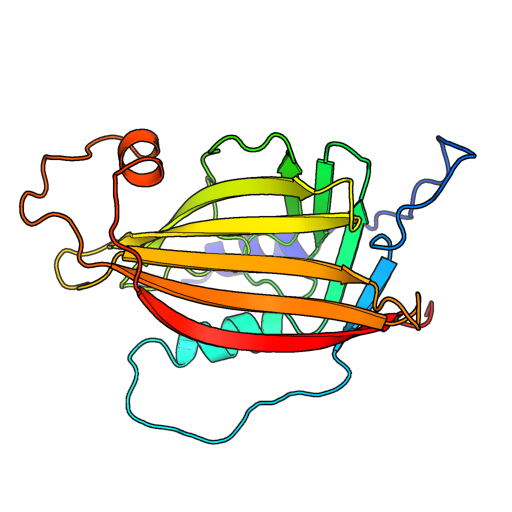ATOM 1603 O O . ASP A 1 199 ? -6.811 -7.435 7.107 1.00 85.81 199 ASP A O 1
ATOM 1607 N N . THR A 1 200 ? -7.144 -9.348 8.247 1.00 88.62 200 THR A N 1
ATOM 1608 C CA . THR A 1 200 ? -7.882 -8.739 9.357 1.00 88.62 200 THR A CA 1
ATOM 1609 C C . THR A 1 200 ? -6.976 -8.579 10.570 1.00 88.62 200 THR A C 1
ATOM 1611 O O . THR A 1 200 ? -6.236 -9.493 10.959 1.00 88.62 200 THR A O 1
ATOM 1614 N N . TYR A 1 201 ? -7.062 -7.413 11.192 1.00 89.94 201 TYR A N 1
ATOM 1615 C CA . TYR A 1 201 ? -6.288 -7.010 12.350 1.00 89.94 201 TYR A CA 1
ATOM 1616 C C . TYR A 1 201 ? -7.220 -6.522 13.446 1.00 89.94 201 TYR A C 1
ATOM 1618 O O . TYR A 1 201 ? -8.185 -5.824 13.161 1.00 89.94 201 TYR A O 1
ATOM 1626 N N . ALA A 1 202 ? -6.898 -6.840 14.691 1.00 90.06 202 ALA A N 1
ATOM 1627 C CA . ALA A 1 202 ? -7.535 -6.246 15.852 1.00 90.06 202 ALA A CA 1
ATOM 1628 C C . ALA A 1 202 ? -6.670 -5.120 16.406 1.00 90.06 202 ALA A C 1
ATOM 1630 O O . ALA A 1 202 ? -5.441 -5.137 16.282 1.00 90.06 202 ALA A O 1
ATOM 1631 N N . ARG A 1 203 ? -7.307 -4.142 17.041 1.00 88.38 203 ARG A N 1
ATOM 1632 C CA . ARG A 1 203 ? -6.607 -3.099 17.786 1.00 88.38 203 ARG A CA 1
ATOM 1633 C C . ARG A 1 203 ? -5.763 -3.752 18.889 1.00 88.38 203 ARG A C 1
ATOM 1635 O O . ARG A 1 203 ? -6.271 -4.538 19.685 1.00 88.38 203 ARG A O 1
ATOM 1642 N N . ALA A 1 204 ? -4.465 -3.466 18.910 1.00 81.56 204 ALA A N 1
ATOM 1643 C CA . ALA A 1 204 ? -3.571 -3.980 19.940 1.00 81.56 204 ALA A CA 1
ATOM 1644 C C . ALA A 1 204 ? -3.879 -3.280 21.272 1.00 81.56 204 ALA A C 1
ATOM 1646 O O . ALA A 1 204 ? -4.057 -2.059 21.301 1.00 81.56 204 ALA A O 1
ATOM 1647 N N . ALA A 1 205 ? -3.936 -4.047 22.363 1.00 66.06 205 ALA A N 1
ATOM 1648 C CA . ALA A 1 205 ? -4.045 -3.480 23.701 1.00 66.06 205 ALA A CA 1
ATOM 1649 C C . ALA A 1 205 ? -2.827 -2.584 23.988 1.00 66.06 205 ALA A C 1
ATOM 1651 O O . ALA A 1 205 ? -1.722 -2.853 23.511 1.00 66.06 205 ALA A O 1
ATOM 1652 N N . ALA A 1 206 ? -3.039 -1.497 24.729 1.00 50.53 206 ALA A N 1
ATOM 1653 C CA . ALA A 1 206 ? -1.935 -0.698 25.241 1.00 50.53 206 ALA A CA 1
ATOM 1654 C C . ALA A 1 206 ? -1.188 -1.537 26.289 1.00 50.53 206 ALA A C 1
ATOM 1656 O O . ALA A 1 206 ? -1.754 -1.837 27.337 1.00 50.53 206 ALA A O 1
ATOM 1657 N N . GLU A 1 207 ? 0.032 -1.960 25.963 1.00 40.31 207 GLU A N 1
ATOM 1658 C CA . GLU A 1 207 ? 1.013 -2.440 26.945 1.00 40.31 207 GLU A CA 1
ATOM 1659 C C . GLU A 1 207 ? 1.607 -1.265 27.727 1.00 40.31 207 GLU A C 1
ATOM 1661 O O . GLU A 1 207 ? 1.878 -0.214 27.089 1.00 40.31 207 GLU A O 1
#

Radius of gyration: 17.84 Å; chains: 1; bounding box: 50×43×52 Å

Foldseek 3Di:
DPPVLVVLVVVLVPPPPDDPPPPDDPDDQDLLAAKWAFPDDPPPDDDDDDPCPVVVVLVSQQVRMWHWRDDPQKIKIARNPASWARIDIDGAPQDWDFDPADNRNDPDQFKDWGTWGWHADPVQRKIKIKIWIDTPDPPHFWTKIWIWIWHQDPVDSQKIKIKIWIWIFGDDPDPPQADDSVCSRPPDGPIDTPDIDITMIGGDDDD

Organism: Aphanomyces astaci (NCBI:txid112090)

pLDDT: mean 71.58, std 19.37, range [34.81, 94.75]

Secondary structure (DSSP, 8-state):
--HHHHHHHHHHHT---------S-SS---TT-EEEEES-----------TTHHHHHHHHHHTSEEEEEE-SSEEEEE-TT-SS-SEEEEE-EEEEEE-SS-TT---BTTEEEEEEEEEE-SSS--EEEEEEEEESSTT---EEEEEEEEEE-SS-TTEEEEEEEEEEEPPPSSTTS--SHHHHHH-----EEEEEEEEEEEEPP--

Sequence (207 aa):
MGREFASAVMSALHVPQWSPTSRNVQGDFSPLSGKWARLSLQCRTQPQHHPSWLYRLLTDVASRTWSIDDRGDEMLILWPGSVGTAHLIHKLCGKHRLLAQSPYGLSSSCTQLIGYLAKRNFQDNTVTLQYYYWPAEASSKFRKRLTRHFRTHPDDPNLLEIHVVLEVCKPPTDQHVAKTPMEKLMFPADWHVESSSIDTYARAAAE